Protein AF-A0A932KDL1-F1 (afdb_monomer)

Secondary structure (DSSP, 8-state):
------EEEEE-TTS-EEEEEEE---HHHHHHHHHIIIIISTTT-EEE-EETTEE--B--SSPPEEEEETTEEEEE-SS-EEEEE---GGGPPPSSS-HHHHHHHSEEEEEEEEEE--TTSSSSEEEEEEEEETTS-EEEEEEPPPSSB-TTSPBPSS--GGGGHHHHHHHHHHTT-PPPP-

Nearest PDB structures (foldseek):
  3na2-assembly4_C  TM=6.890E-01  e=1.702E-04  Leptospirillum rubarum
  5exv-assembly1_A  TM=7.146E-01  e=1.702E-04  Vibrio cholerae
  3na2-assembly3_B  TM=7.025E-01  e=2.750E-04  Leptospirillum rubarum
  3na2-assembly1_A  TM=6.774E-01  e=3.495E-04  Leptospirillum rubarum
  6obt-assembly1_A-2  TM=1.352E-01  e=5.458E+00  Streptomyces parvulus

Mean predicted aligned error: 6.34 Å

Sequence (182 aa):
MENDTGVQVVENLDGSRTEYQDIPPTSDMLEHLLRDIFEHHWDGICVGPILQGAAYELQYSKPPKVSMGAGYLTVDTGEWHFHLYIGAAGGTEAPAGNTELGKQRRVSRAAFFRDIRGEKGCLPGSWGFRLWNGLGEQMITIFFPSPYYDRQGGRHDPPKWEKLELWERLRAEYVGGREPTL

Radius of gyration: 16.88 Å; Cα contacts (8 Å, |Δi|>4): 334; chains: 1; bounding box: 39×50×48 Å

Structure (mmCIF, N/CA/C/O backbone):
data_AF-A0A932KDL1-F1
#
_entry.id   AF-A0A932KDL1-F1
#
loop_
_atom_site.group_PDB
_atom_site.id
_atom_site.type_symbol
_atom_site.label_atom_id
_atom_site.label_alt_id
_atom_site.label_comp_id
_atom_site.label_asym_id
_atom_site.label_entity_id
_atom_site.label_seq_id
_atom_site.pdbx_PDB_ins_code
_atom_site.Cartn_x
_atom_site.Cartn_y
_atom_site.Cartn_z
_atom_site.occupancy
_atom_site.B_iso_or_equiv
_atom_site.auth_seq_id
_atom_site.auth_comp_id
_atom_site.auth_asym_id
_atom_site.auth_atom_id
_atom_site.pdbx_PDB_model_num
ATOM 1 N N . MET A 1 1 ? -4.195 -33.247 -8.804 1.00 34.16 1 MET A N 1
ATOM 2 C CA . MET A 1 1 ? -4.262 -32.369 -7.623 1.00 34.16 1 MET A CA 1
ATOM 3 C C . MET A 1 1 ? -4.015 -30.973 -8.142 1.00 34.16 1 MET A 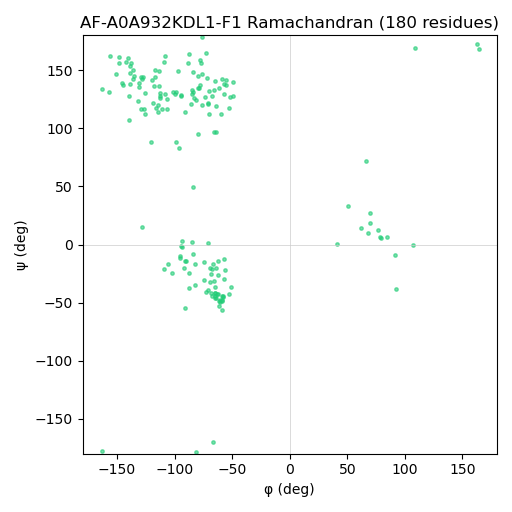C 1
ATOM 5 O O . MET A 1 1 ? -2.892 -30.660 -8.508 1.00 34.16 1 MET A O 1
ATOM 9 N N . GLU A 1 2 ? -5.094 -30.234 -8.360 1.00 33.38 2 GLU A N 1
ATOM 10 C CA . GLU A 1 2 ? -5.044 -28.839 -8.787 1.00 33.38 2 GLU A CA 1
ATOM 11 C C . GLU A 1 2 ? -4.513 -28.050 -7.589 1.00 33.38 2 GLU A C 1
ATOM 13 O O . GLU A 1 2 ? -5.136 -28.045 -6.529 1.00 33.38 2 GLU A O 1
ATOM 18 N N . ASN A 1 3 ? -3.303 -27.500 -7.706 1.00 35.44 3 ASN A N 1
ATOM 19 C CA . ASN A 1 3 ? -2.820 -26.518 -6.746 1.00 35.44 3 ASN A CA 1
ATOM 20 C C . ASN A 1 3 ? -3.712 -25.290 -6.918 1.00 35.44 3 ASN A C 1
ATOM 22 O O . ASN A 1 3 ? -3.484 -24.498 -7.830 1.00 35.44 3 ASN A O 1
ATOM 26 N N . ASP A 1 4 ? -4.734 -25.157 -6.080 1.00 45.25 4 ASP A N 1
ATOM 27 C CA . ASP A 1 4 ? -5.407 -23.882 -5.889 1.00 45.25 4 ASP A CA 1
ATOM 28 C C . ASP A 1 4 ? -4.367 -22.932 -5.281 1.00 45.25 4 ASP A C 1
ATOM 30 O O . ASP A 1 4 ? -4.022 -23.012 -4.103 1.00 45.25 4 ASP A O 1
ATOM 34 N N . THR A 1 5 ? -3.736 -22.121 -6.128 1.00 54.34 5 THR A N 1
ATOM 35 C CA . THR A 1 5 ? -2.607 -21.256 -5.759 1.00 54.34 5 THR A CA 1
ATOM 36 C C . THR A 1 5 ? -3.031 -20.082 -4.872 1.00 54.34 5 THR A C 1
ATOM 38 O O . THR A 1 5 ? -2.190 -19.241 -4.541 1.00 54.34 5 THR A O 1
ATOM 41 N N . GLY A 1 6 ? -4.319 -19.984 -4.511 1.00 80.12 6 GLY A N 1
ATOM 42 C CA . GLY A 1 6 ? -4.885 -18.846 -3.787 1.00 80.12 6 GLY A CA 1
ATOM 43 C C . GLY A 1 6 ? -4.783 -17.534 -4.571 1.00 80.12 6 GLY A C 1
ATOM 44 O O . GLY A 1 6 ? -4.920 -16.460 -3.990 1.00 80.12 6 GLY A O 1
ATOM 45 N N . VAL A 1 7 ? -4.488 -17.606 -5.876 1.00 90.44 7 VAL A N 1
ATOM 46 C CA . VAL A 1 7 ? -4.358 -16.445 -6.758 1.00 90.44 7 VAL A CA 1
ATOM 47 C C . VAL A 1 7 ? -5.712 -16.158 -7.391 1.00 90.44 7 VAL A C 1
ATOM 49 O O . VAL A 1 7 ? -6.191 -16.926 -8.225 1.00 90.44 7 VAL A O 1
ATOM 52 N N . GLN A 1 8 ? -6.308 -15.019 -7.051 1.00 94.38 8 GLN A N 1
ATOM 53 C CA . GLN A 1 8 ? -7.469 -14.503 -7.764 1.00 94.38 8 GLN A CA 1
ATOM 54 C C . GLN A 1 8 ? -7.010 -13.714 -8.990 1.00 94.38 8 GLN A C 1
ATOM 56 O O . GLN A 1 8 ? -6.174 -12.820 -8.892 1.00 94.38 8 GLN A O 1
ATOM 61 N N . VAL A 1 9 ? -7.607 -13.997 -10.144 1.00 95.25 9 VAL A N 1
ATOM 62 C CA . VAL A 1 9 ? -7.334 -13.286 -11.395 1.00 95.25 9 VAL A CA 1
ATOM 63 C C . VAL A 1 9 ? -8.520 -12.399 -11.757 1.00 95.25 9 VAL A C 1
ATOM 65 O O . VAL A 1 9 ? -9.658 -12.865 -11.778 1.00 95.25 9 VAL A O 1
ATOM 68 N N . VAL A 1 10 ? -8.251 -11.130 -12.056 1.00 94.44 10 VAL A N 1
ATOM 69 C CA . VAL A 1 10 ? -9.235 -10.160 -12.547 1.00 94.44 10 VAL A CA 1
ATOM 70 C C . VAL A 1 10 ? -8.815 -9.682 -13.931 1.00 94.44 10 VAL A C 1
ATOM 72 O O . VAL A 1 10 ? -7.729 -9.131 -14.098 1.00 94.44 10 VAL A O 1
ATOM 75 N N . GLU A 1 11 ? -9.691 -9.879 -14.913 1.00 93.56 11 GLU A N 1
ATOM 76 C CA . GLU A 1 11 ? -9.560 -9.292 -16.248 1.00 93.56 11 GLU A CA 1
ATOM 77 C C . GLU A 1 11 ? -10.168 -7.885 -16.231 1.00 93.56 11 GLU A C 1
ATOM 79 O O . GLU A 1 11 ? -11.346 -7.702 -15.911 1.00 93.56 11 GLU A O 1
ATOM 84 N N . ASN A 1 12 ? -9.358 -6.879 -16.547 1.00 89.56 12 ASN A N 1
ATOM 85 C CA . ASN A 1 12 ? -9.773 -5.484 -16.562 1.00 89.56 12 ASN A CA 1
ATOM 86 C C . ASN A 1 12 ? -10.348 -5.103 -17.935 1.00 89.56 12 ASN A C 1
ATOM 88 O O . ASN A 1 12 ? -10.015 -5.682 -18.970 1.00 89.56 12 ASN A O 1
ATOM 92 N N . LEU A 1 13 ? -11.193 -4.068 -17.963 1.00 88.12 13 LEU A N 1
ATOM 93 C CA . LEU A 1 13 ? -11.852 -3.602 -19.193 1.00 88.12 13 LEU A CA 1
ATOM 94 C C . LEU A 1 13 ? -10.875 -3.069 -20.256 1.00 88.12 13 LEU A C 1
ATOM 96 O O . LEU A 1 13 ? -11.228 -3.001 -21.431 1.00 88.12 13 LEU A O 1
ATOM 100 N N . ASP A 1 14 ? -9.659 -2.696 -19.858 1.00 84.19 14 ASP A N 1
ATOM 101 C C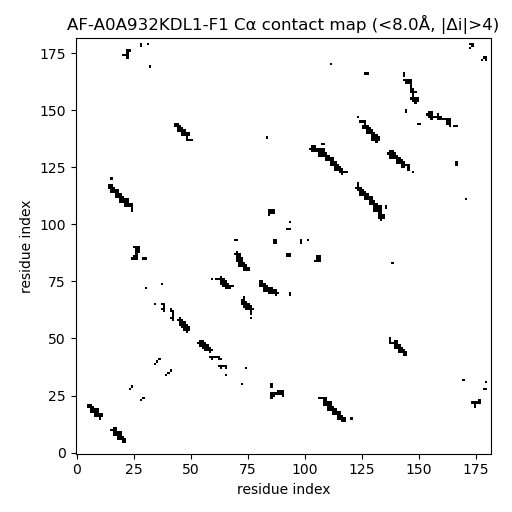A . ASP A 1 14 ? -8.584 -2.264 -20.756 1.00 84.19 14 ASP A CA 1
ATOM 102 C C . ASP A 1 14 ? -7.773 -3.440 -21.342 1.00 84.19 14 ASP A C 1
ATOM 104 O O . ASP A 1 14 ? -6.817 -3.224 -22.089 1.00 84.19 14 ASP A O 1
ATOM 108 N N . GLY A 1 15 ? -8.153 -4.684 -21.025 1.00 86.06 15 GLY A N 1
ATOM 109 C CA . GLY A 1 15 ? -7.463 -5.903 -21.447 1.00 86.06 15 GLY A CA 1
ATOM 110 C C . GLY A 1 15 ? -6.200 -6.215 -20.643 1.00 86.06 15 GLY A C 1
ATOM 111 O O . GLY A 1 15 ? -5.461 -7.128 -21.014 1.00 86.06 15 GLY A O 1
ATOM 112 N N . SER A 1 16 ? -5.917 -5.463 -19.575 1.00 88.12 16 SER A N 1
ATOM 113 C CA . SER A 1 16 ? -4.919 -5.866 -18.586 1.00 88.12 16 SER A CA 1
ATOM 114 C C . SER A 1 16 ? -5.481 -6.919 -17.637 1.00 88.12 16 SER A C 1
ATOM 116 O O . SER A 1 16 ? -6.691 -7.026 -17.443 1.00 88.12 16 SER A O 1
ATOM 118 N N . ARG A 1 17 ? -4.585 -7.666 -16.998 1.00 92.06 17 ARG A N 1
ATOM 119 C CA . ARG A 1 17 ? -4.926 -8.647 -15.972 1.00 92.06 17 ARG A CA 1
ATOM 120 C C . ARG A 1 17 ? -4.290 -8.242 -14.654 1.00 92.06 17 ARG A C 1
ATOM 122 O O . ARG A 1 17 ? -3.103 -7.922 -14.627 1.00 92.06 17 ARG A O 1
ATOM 129 N N . THR A 1 18 ? -5.039 -8.334 -13.563 1.00 94.56 18 THR A N 1
ATOM 130 C CA . THR A 1 18 ? -4.493 -8.215 -12.210 1.00 94.56 18 THR A CA 1
ATOM 131 C C . THR A 1 18 ? -4.597 -9.548 -11.487 1.00 94.56 18 THR A C 1
ATOM 133 O O . THR A 1 18 ? -5.662 -10.159 -11.420 1.00 94.56 18 THR A O 1
ATOM 136 N N . GLU A 1 19 ? -3.478 -10.003 -10.942 1.00 95.88 19 GLU A N 1
ATOM 137 C CA . GLU A 1 19 ? -3.404 -11.158 -10.054 1.00 95.88 19 GLU A CA 1
ATOM 138 C C . GLU A 1 19 ? -3.370 -10.667 -8.611 1.00 95.88 19 GLU A C 1
ATOM 140 O O . GLU A 1 19 ? -2.574 -9.785 -8.294 1.00 95.88 19 GLU A O 1
ATOM 145 N N . TYR A 1 20 ? -4.204 -11.238 -7.747 1.00 96.94 20 TYR A N 1
ATOM 146 C CA . TYR A 1 20 ? -4.278 -10.939 -6.322 1.00 96.94 20 TYR A CA 1
ATOM 147 C C . TYR A 1 20 ? -3.981 -12.180 -5.493 1.00 96.94 20 TYR A C 1
ATOM 149 O O . TYR A 1 20 ? -4.447 -13.271 -5.812 1.00 96.94 20 TYR A O 1
ATOM 157 N N . GLN A 1 21 ? -3.272 -11.990 -4.388 1.00 96.31 21 GLN A N 1
ATOM 158 C CA . GLN A 1 21 ? -3.165 -12.970 -3.315 1.00 96.31 21 GLN A CA 1
ATOM 159 C C . GLN A 1 21 ? -3.560 -12.299 -2.009 1.00 96.31 21 GLN A C 1
ATOM 161 O O . GLN A 1 21 ? -2.881 -11.380 -1.539 1.00 96.31 21 GLN A O 1
ATOM 166 N N . ASP A 1 22 ? -4.691 -12.736 -1.465 1.00 95.50 22 ASP A N 1
ATOM 167 C CA . ASP A 1 22 ? -5.255 -12.169 -0.249 1.00 95.50 22 ASP A CA 1
ATOM 168 C C . ASP A 1 22 ? -4.486 -12.645 0.992 1.00 95.50 22 ASP A C 1
ATOM 170 O O . ASP A 1 22 ? -4.012 -13.782 1.072 1.00 95.50 22 ASP A O 1
ATOM 174 N N . ILE A 1 23 ? -4.401 -11.763 1.985 1.00 94.81 23 ILE A N 1
ATOM 175 C CA . ILE A 1 23 ? -3.946 -12.080 3.339 1.00 94.81 23 ILE A CA 1
ATOM 176 C C . ILE A 1 23 ? -5.102 -11.821 4.320 1.00 94.81 23 ILE A C 1
ATOM 178 O O . ILE A 1 23 ? -5.931 -10.940 4.062 1.00 94.81 23 ILE A O 1
ATOM 182 N N . PRO A 1 24 ? -5.189 -12.545 5.451 1.00 92.25 24 PRO A N 1
ATOM 183 C CA . PRO A 1 24 ? -6.167 -12.228 6.492 1.00 92.25 24 PRO A CA 1
ATOM 184 C C . PRO A 1 24 ? -6.171 -10.727 6.893 1.00 92.25 24 PRO A C 1
ATOM 186 O O . PRO A 1 24 ? -5.145 -10.168 7.245 1.00 92.25 24 PRO A O 1
ATOM 189 N N . PRO A 1 25 ? -7.300 -10.008 6.901 1.00 92.31 25 PRO A N 1
ATOM 190 C CA . PRO A 1 25 ? -7.320 -8.584 7.264 1.00 92.31 25 PRO A CA 1
ATOM 191 C C . PRO A 1 25 ? -7.401 -8.386 8.795 1.00 92.31 25 PRO A C 1
ATOM 193 O O . PRO A 1 25 ? -8.273 -7.680 9.316 1.00 92.31 25 PRO A O 1
ATOM 196 N N . THR A 1 26 ? -6.537 -9.066 9.555 1.00 91.88 26 THR A N 1
ATOM 197 C CA . THR A 1 26 ? -6.469 -8.907 11.017 1.00 91.88 26 THR A CA 1
ATOM 198 C C . THR A 1 26 ? -5.683 -7.647 11.374 1.00 91.88 26 THR A C 1
ATOM 200 O O . THR A 1 26 ? -4.735 -7.288 10.681 1.00 91.88 26 THR A O 1
ATOM 203 N N . SER A 1 27 ? -6.075 -6.961 12.454 1.00 90.25 27 SER A N 1
ATOM 204 C CA . SER A 1 27 ? -5.402 -5.721 12.872 1.00 90.25 27 SER A CA 1
ATOM 205 C C . SER A 1 27 ? -3.916 -5.956 13.132 1.00 90.25 27 SER A C 1
ATOM 207 O O . SER A 1 27 ? -3.097 -5.175 12.668 1.00 90.25 27 SER A O 1
ATOM 209 N N . ASP A 1 28 ? -3.574 -7.044 13.822 1.00 90.50 28 ASP A N 1
ATOM 210 C CA . ASP A 1 28 ? -2.197 -7.323 14.231 1.00 90.50 28 ASP A CA 1
ATOM 211 C C . ASP A 1 28 ? -1.305 -7.638 13.020 1.00 90.50 28 ASP A C 1
ATOM 213 O O . ASP A 1 28 ? -0.199 -7.111 12.905 1.00 90.50 28 ASP A O 1
ATOM 217 N N . MET A 1 29 ? -1.806 -8.421 12.056 1.00 91.56 29 MET A N 1
ATOM 218 C CA . MET A 1 29 ? -1.034 -8.732 10.853 1.00 91.56 29 MET A CA 1
ATOM 219 C C . MET A 1 29 ? -0.887 -7.515 9.934 1.00 91.56 29 MET A C 1
ATOM 221 O O . MET A 1 29 ? 0.189 -7.291 9.380 1.00 91.56 29 MET A O 1
ATOM 225 N N . LEU A 1 30 ? -1.943 -6.708 9.789 1.00 95.75 30 LEU A N 1
ATOM 226 C CA . LEU A 1 30 ? -1.872 -5.460 9.031 1.00 95.75 30 LEU A CA 1
ATOM 227 C C . LEU A 1 30 ? -0.934 -4.456 9.698 1.00 95.75 30 LEU A C 1
ATOM 229 O O . LEU A 1 30 ? -0.161 -3.814 8.997 1.00 95.75 30 LEU A O 1
ATOM 233 N N . GLU A 1 31 ? -0.972 -4.319 11.025 1.00 95.69 31 GLU A N 1
ATOM 234 C CA . GLU A 1 31 ? -0.056 -3.437 11.746 1.00 95.69 31 GLU A CA 1
ATOM 235 C C . GLU A 1 31 ? 1.391 -3.875 11.528 1.00 95.69 31 GLU A C 1
ATOM 237 O O . GLU A 1 31 ? 2.218 -3.042 11.165 1.00 95.69 31 GLU A O 1
ATOM 242 N N . HIS A 1 32 ? 1.690 -5.167 11.681 1.00 95.12 32 HIS A N 1
ATOM 243 C CA . HIS A 1 32 ? 3.044 -5.683 11.497 1.00 95.12 32 HIS A CA 1
ATOM 244 C C . HIS A 1 32 ? 3.563 -5.443 10.069 1.00 95.12 32 HIS A C 1
ATOM 246 O O . HIS A 1 32 ? 4.621 -4.837 9.894 1.00 95.12 32 HIS A O 1
ATOM 252 N N . LEU A 1 33 ? 2.774 -5.802 9.048 1.00 97.38 33 LEU A N 1
ATOM 253 C CA . LEU A 1 33 ? 3.138 -5.596 7.643 1.00 97.38 33 LEU A CA 1
ATOM 254 C C . LEU A 1 33 ? 3.317 -4.115 7.300 1.00 97.38 33 LEU A C 1
ATOM 256 O O . LEU A 1 33 ? 4.299 -3.728 6.669 1.00 97.38 33 LEU A O 1
ATOM 260 N N . LEU A 1 34 ? 2.360 -3.272 7.689 1.00 98.12 34 LEU A N 1
ATOM 261 C CA . LEU A 1 34 ? 2.399 -1.852 7.351 1.00 98.12 34 LEU A CA 1
ATOM 262 C C . LEU A 1 34 ? 3.524 -1.132 8.101 1.00 98.12 34 LEU A C 1
ATOM 264 O O . LEU A 1 34 ? 4.113 -0.215 7.534 1.00 98.12 34 LEU A O 1
ATOM 268 N N . ARG A 1 35 ? 3.868 -1.549 9.326 1.00 97.81 35 ARG A N 1
ATOM 269 C CA . ARG A 1 35 ? 5.067 -1.053 10.011 1.00 97.81 35 ARG A CA 1
ATOM 270 C C . ARG A 1 35 ? 6.336 -1.471 9.289 1.00 97.81 35 ARG A C 1
ATOM 272 O O . ARG A 1 35 ? 7.150 -0.595 9.035 1.00 97.81 35 ARG A O 1
ATOM 279 N N . ASP A 1 36 ? 6.481 -2.732 8.874 1.00 97.88 36 ASP A N 1
ATOM 280 C CA . ASP A 1 36 ? 7.674 -3.142 8.117 1.00 97.88 36 ASP A CA 1
ATOM 281 C C . ASP A 1 36 ? 7.832 -2.305 6.835 1.00 97.88 36 ASP A C 1
ATOM 283 O O . ASP A 1 36 ? 8.886 -1.733 6.556 1.00 97.88 36 ASP A O 1
ATOM 287 N N . ILE A 1 37 ? 6.733 -2.121 6.100 1.00 98.38 37 ILE A N 1
ATOM 288 C CA . ILE A 1 37 ? 6.707 -1.303 4.885 1.00 98.38 37 ILE A CA 1
ATOM 289 C C . ILE A 1 37 ? 7.071 0.163 5.174 1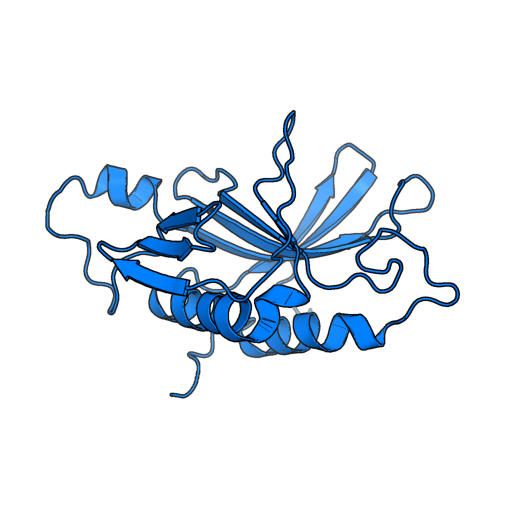.00 98.38 37 ILE A C 1
ATOM 291 O O . ILE A 1 37 ? 7.942 0.722 4.508 1.00 98.38 37 ILE A O 1
ATOM 295 N N . PHE A 1 38 ? 6.400 0.818 6.124 1.00 98.44 38 PHE A N 1
ATOM 296 C CA . PHE A 1 38 ? 6.512 2.270 6.308 1.00 98.44 38 PHE A CA 1
ATOM 297 C C . PHE A 1 38 ? 7.651 2.709 7.229 1.00 98.44 38 PHE A C 1
ATOM 299 O O . PHE A 1 38 ? 8.115 3.839 7.105 1.00 98.44 38 PHE A O 1
ATOM 306 N N . GLU A 1 39 ? 8.115 1.860 8.141 1.00 98.31 39 GLU A N 1
ATOM 307 C CA . GLU A 1 39 ? 9.248 2.173 9.017 1.00 98.31 39 GLU A CA 1
ATOM 308 C C . GLU A 1 39 ? 10.579 1.799 8.348 1.00 98.31 39 GLU A C 1
ATOM 310 O O . GLU A 1 39 ? 11.536 2.570 8.443 1.00 98.31 39 GLU A O 1
ATOM 315 N N . HIS A 1 40 ? 10.640 0.684 7.602 1.00 97.88 40 HIS A N 1
ATOM 316 C CA . HIS A 1 40 ? 11.903 0.167 7.048 1.00 97.88 40 HIS A CA 1
ATOM 317 C C . HIS A 1 40 ? 12.059 0.310 5.531 1.00 97.88 40 HIS A C 1
ATOM 319 O O . HIS A 1 40 ? 13.187 0.280 5.039 1.00 97.88 40 HIS A O 1
ATOM 325 N N . HIS A 1 41 ? 10.965 0.467 4.780 1.00 97.56 41 HIS A N 1
ATOM 326 C CA . HIS A 1 41 ? 10.990 0.417 3.310 1.00 97.56 41 HIS A CA 1
ATOM 327 C C . HIS A 1 41 ? 10.322 1.618 2.621 1.00 97.56 41 HIS A C 1
ATOM 329 O O . HIS A 1 41 ? 10.049 1.589 1.418 1.00 97.56 41 HIS A O 1
ATOM 335 N N . TRP A 1 42 ? 10.080 2.696 3.370 1.00 97.38 42 TRP A N 1
ATOM 336 C CA . TRP A 1 42 ? 9.385 3.900 2.908 1.00 97.38 42 TRP A CA 1
ATOM 337 C C . TRP A 1 42 ? 10.034 4.570 1.686 1.00 97.38 42 TRP A C 1
ATOM 339 O O . TRP A 1 42 ? 9.351 5.208 0.887 1.00 97.38 42 TRP A O 1
ATOM 349 N N . ASP A 1 43 ? 11.351 4.459 1.525 1.00 95.56 43 ASP A N 1
ATOM 350 C CA . ASP A 1 43 ? 12.130 5.142 0.488 1.00 95.56 43 ASP A CA 1
ATOM 351 C C . ASP A 1 43 ? 12.100 4.424 -0.870 1.00 95.56 43 ASP A C 1
ATOM 353 O O . ASP A 1 43 ? 12.413 5.031 -1.903 1.00 95.56 43 ASP A O 1
ATOM 357 N N . GLY A 1 44 ? 11.698 3.152 -0.876 1.00 94.00 44 GLY A N 1
ATOM 358 C CA . GLY A 1 44 ? 11.558 2.324 -2.071 1.00 94.00 44 GLY A CA 1
ATOM 359 C C . GLY A 1 44 ? 10.145 2.282 -2.654 1.00 94.00 44 GLY A C 1
ATOM 360 O O . GLY A 1 44 ? 9.970 1.789 -3.768 1.00 94.00 44 GLY A O 1
ATOM 361 N N . ILE A 1 45 ? 9.143 2.785 -1.932 1.00 96.25 45 ILE A N 1
ATOM 362 C CA . ILE A 1 45 ? 7.730 2.659 -2.307 1.00 96.25 45 ILE A CA 1
ATOM 363 C C . ILE A 1 45 ? 7.121 3.980 -2.779 1.00 96.25 45 ILE A C 1
ATOM 365 O O . ILE A 1 45 ? 7.610 5.077 -2.499 1.00 96.25 45 ILE A O 1
ATOM 369 N N . CYS A 1 46 ? 5.992 3.859 -3.467 1.00 95.31 46 CYS A N 1
ATOM 370 C CA . CYS A 1 46 ? 5.082 4.961 -3.739 1.00 95.31 46 CYS A CA 1
ATOM 371 C C . CYS A 1 46 ? 3.669 4.572 -3.310 1.00 95.31 46 CYS A C 1
ATOM 373 O O . CYS A 1 46 ? 3.296 3.404 -3.423 1.00 95.31 46 CYS A O 1
ATOM 375 N N . VAL A 1 47 ? 2.890 5.522 -2.790 1.00 97.00 47 VAL A N 1
ATOM 376 C CA . VAL A 1 47 ? 1.575 5.217 -2.218 1.00 97.00 47 VAL A CA 1
ATOM 377 C C . VAL A 1 47 ? 0.490 6.192 -2.625 1.00 97.00 47 VAL A C 1
ATOM 379 O O . VAL A 1 47 ? 0.731 7.382 -2.783 1.00 97.00 47 VAL A O 1
ATOM 382 N N . GLY A 1 48 ? -0.738 5.702 -2.693 1.00 95.75 48 GLY A N 1
ATOM 383 C CA . GLY A 1 48 ? -1.920 6.548 -2.762 1.00 95.75 48 GLY A CA 1
ATOM 384 C C . GLY A 1 48 ? -3.153 5.790 -3.245 1.00 95.75 48 GLY A C 1
ATOM 385 O O . GLY A 1 48 ? -3.063 4.613 -3.605 1.00 95.75 48 GLY A O 1
ATOM 386 N N . PRO A 1 49 ? -4.336 6.415 -3.208 1.00 92.94 49 PRO A N 1
ATOM 387 C CA . PRO A 1 49 ? -5.542 5.857 -3.794 1.00 92.94 49 PRO A CA 1
ATOM 388 C C . PRO A 1 49 ? -5.449 5.873 -5.317 1.00 92.94 49 PRO A C 1
ATOM 390 O O . PRO A 1 49 ? -5.135 6.897 -5.926 1.00 92.94 49 PRO A O 1
ATOM 393 N N . ILE A 1 50 ? -5.784 4.739 -5.924 1.00 91.94 50 ILE A N 1
ATOM 394 C CA . ILE A 1 50 ? -5.853 4.557 -7.371 1.00 91.94 50 ILE A CA 1
ATOM 395 C C . ILE A 1 50 ? -7.287 4.151 -7.703 1.00 91.94 50 ILE A C 1
ATOM 397 O O . ILE A 1 50 ? -7.648 2.970 -7.715 1.00 91.94 50 ILE A O 1
ATOM 401 N N . LEU A 1 51 ? -8.124 5.162 -7.914 1.00 88.38 51 LEU A N 1
ATOM 402 C CA . LEU A 1 51 ? -9.556 5.029 -8.148 1.00 88.38 51 LEU A CA 1
ATOM 403 C C . LEU A 1 51 ? -9.886 5.367 -9.604 1.00 88.38 51 LEU A C 1
ATOM 405 O O . LEU A 1 51 ? -9.166 6.099 -10.285 1.00 88.38 51 LEU A O 1
ATOM 409 N N . GLN A 1 52 ? -11.015 4.859 -10.094 1.00 84.50 52 GLN A N 1
ATOM 410 C CA . GLN A 1 52 ? -11.509 5.269 -11.405 1.00 84.50 52 GLN A CA 1
ATOM 411 C C . GLN A 1 52 ? -11.848 6.765 -11.371 1.00 84.50 52 GLN A C 1
ATOM 413 O O . GLN A 1 52 ? -12.679 7.202 -10.579 1.00 84.50 52 GLN A O 1
ATOM 418 N N . GLY A 1 53 ? -11.172 7.545 -12.217 1.00 88.31 53 GLY A N 1
ATOM 419 C CA . GLY A 1 53 ? -11.337 8.998 -12.305 1.00 88.31 53 GLY A CA 1
ATOM 420 C C . GLY A 1 53 ? -10.394 9.834 -11.431 1.00 88.31 53 GLY A C 1
ATOM 421 O O . GLY A 1 53 ? -10.353 11.046 -11.624 1.00 88.31 53 GLY A O 1
ATOM 422 N N . ALA A 1 54 ? -9.613 9.235 -10.522 1.00 90.00 54 ALA A N 1
ATOM 423 C CA . ALA A 1 54 ? -8.601 9.957 -9.749 1.00 90.00 54 ALA A CA 1
ATOM 424 C C . ALA A 1 54 ? -7.496 9.028 -9.228 1.00 90.00 54 ALA A C 1
ATOM 426 O O . ALA A 1 54 ? -7.762 8.010 -8.591 1.00 90.00 54 ALA A O 1
ATOM 427 N N . ALA A 1 55 ? -6.249 9.434 -9.443 1.00 92.12 55 ALA A N 1
ATOM 428 C CA . ALA A 1 55 ? -5.079 8.793 -8.869 1.00 92.12 55 ALA A CA 1
ATOM 429 C C . ALA A 1 55 ? -4.099 9.869 -8.408 1.00 92.12 55 ALA A C 1
ATOM 431 O O . ALA A 1 55 ? -3.878 10.858 -9.110 1.00 92.12 55 ALA A O 1
ATOM 432 N N . TYR A 1 56 ? -3.510 9.664 -7.239 1.00 91.75 56 TYR A N 1
ATOM 433 C CA . TYR A 1 56 ? -2.350 10.424 -6.804 1.00 91.75 56 TYR A CA 1
ATOM 434 C C . TYR A 1 56 ? -1.358 9.487 -6.137 1.00 91.75 56 TYR A C 1
ATOM 436 O O . TYR A 1 56 ? -1.728 8.498 -5.510 1.00 91.75 56 TYR A O 1
ATOM 444 N N . GLU A 1 57 ? -0.089 9.818 -6.306 1.00 92.62 57 GLU A N 1
ATOM 445 C CA . GLU A 1 57 ? 1.042 8.986 -5.940 1.00 92.62 57 GLU A CA 1
ATOM 446 C C . GLU A 1 57 ? 2.003 9.836 -5.110 1.00 92.62 57 GLU A C 1
ATOM 448 O O . GLU A 1 57 ? 2.523 10.857 -5.563 1.00 92.62 57 GLU A O 1
ATOM 453 N N . LEU A 1 58 ? 2.187 9.442 -3.856 1.00 94.06 58 LEU A N 1
ATOM 454 C CA . LEU A 1 58 ? 3.032 10.105 -2.881 1.00 94.06 58 LEU A CA 1
ATOM 455 C C . LEU A 1 58 ? 4.345 9.342 -2.769 1.00 94.06 58 LEU A C 1
ATOM 457 O O . LEU A 1 58 ? 4.372 8.120 -2.604 1.00 94.06 58 LEU A O 1
ATOM 461 N N . GLN A 1 59 ? 5.439 10.087 -2.844 1.00 93.62 59 GLN A N 1
ATOM 462 C CA . GLN A 1 59 ? 6.772 9.594 -2.541 1.00 93.62 59 GLN A CA 1
ATOM 463 C C . GLN A 1 59 ? 7.302 10.293 -1.294 1.00 93.62 59 GLN A C 1
ATOM 465 O O . GLN A 1 59 ? 7.006 11.459 -1.029 1.00 93.62 59 GLN A O 1
ATOM 470 N N . TYR A 1 60 ? 8.136 9.583 -0.551 1.00 95.12 60 TYR A N 1
ATOM 471 C CA . TYR A 1 60 ? 8.690 10.054 0.708 1.00 95.12 60 TYR A CA 1
ATOM 472 C C . TYR A 1 60 ? 10.064 10.694 0.495 1.00 95.12 60 TYR A C 1
ATOM 474 O O . TYR A 1 60 ? 10.959 10.089 -0.097 1.00 95.12 60 TYR 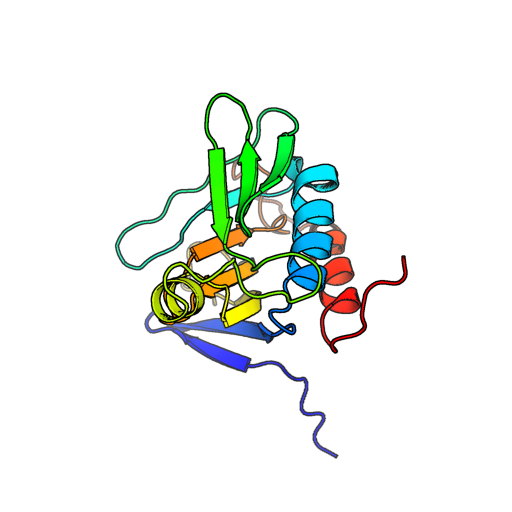A O 1
ATOM 482 N N . SER A 1 61 ? 10.261 11.913 0.988 1.00 93.12 61 SER A N 1
ATOM 483 C CA . SER A 1 61 ? 11.561 12.603 0.968 1.00 93.12 61 SER A CA 1
ATOM 484 C C . SER A 1 61 ? 12.398 12.355 2.228 1.00 93.12 61 SER A C 1
ATOM 486 O O . SER A 1 61 ? 13.589 12.656 2.243 1.00 93.12 61 SER A O 1
ATOM 488 N N . LYS A 1 62 ? 11.778 11.817 3.282 1.00 95.12 62 LYS A N 1
ATOM 489 C CA . LYS A 1 62 ? 12.378 11.502 4.582 1.00 95.12 62 LYS A CA 1
ATOM 490 C C . LYS A 1 62 ? 11.562 10.395 5.276 1.00 95.12 62 LYS A C 1
ATOM 492 O O . LYS A 1 62 ? 10.399 10.211 4.898 1.00 95.12 62 LYS A O 1
ATOM 497 N N . PRO A 1 63 ? 12.121 9.705 6.289 1.00 97.31 63 PRO A N 1
ATOM 498 C CA . PRO A 1 63 ? 11.391 8.684 7.034 1.00 97.31 63 PRO A CA 1
ATOM 499 C C . PRO A 1 63 ? 10.102 9.244 7.654 1.00 97.31 63 PRO A C 1
ATOM 501 O O . PRO A 1 63 ? 10.168 10.285 8.321 1.00 97.31 63 PRO A O 1
ATOM 504 N N . PRO A 1 64 ? 8.940 8.594 7.462 1.00 98.12 64 PRO A N 1
ATOM 505 C CA . PRO A 1 64 ? 7.720 8.980 8.151 1.00 98.12 64 PRO A CA 1
ATOM 506 C C . PRO A 1 64 ? 7.730 8.494 9.605 1.00 98.12 64 PRO A C 1
ATOM 508 O O . PRO A 1 64 ? 8.362 7.497 9.954 1.00 98.12 64 PRO A O 1
ATOM 511 N N . LYS A 1 65 ? 6.957 9.160 10.462 1.00 98.38 65 LYS A N 1
ATOM 512 C CA . LYS A 1 65 ? 6.568 8.618 11.763 1.00 98.38 65 LYS A CA 1
ATOM 513 C C . LYS A 1 65 ? 5.354 7.712 11.577 1.00 98.38 65 LYS A C 1
ATOM 515 O O . LYS A 1 65 ? 4.329 8.158 11.064 1.00 98.38 65 LYS A O 1
ATOM 520 N N . VAL A 1 66 ? 5.451 6.474 12.055 1.00 98.31 66 VAL A N 1
ATOM 521 C CA . VAL A 1 66 ? 4.341 5.515 12.055 1.00 98.31 66 VAL A CA 1
ATOM 522 C C . VAL A 1 66 ? 3.813 5.350 13.476 1.00 98.31 66 VAL A C 1
ATOM 524 O O . VAL A 1 66 ? 4.564 5.086 14.416 1.00 98.31 66 VAL A O 1
ATOM 527 N N . SER A 1 67 ? 2.514 5.554 13.676 1.00 96.44 67 SER A N 1
ATOM 528 C CA . SER A 1 67 ? 1.893 5.436 15.001 1.00 96.44 67 SER A CA 1
ATOM 529 C C . SER A 1 67 ? 0.504 4.813 14.937 1.00 96.44 67 SER A C 1
ATOM 531 O O . SER A 1 67 ? -0.151 4.858 13.900 1.00 96.44 67 SER A O 1
ATOM 533 N N . MET A 1 68 ? 0.060 4.241 16.057 1.00 93.06 68 MET A N 1
ATOM 534 C CA . MET A 1 68 ? -1.277 3.671 16.212 1.00 93.06 68 MET A CA 1
ATOM 535 C C . MET A 1 68 ? -2.081 4.474 17.226 1.00 93.06 68 MET A C 1
ATOM 537 O O . MET A 1 68 ? -1.579 4.818 18.297 1.00 93.06 68 MET A O 1
ATOM 541 N N . GLY A 1 69 ? -3.345 4.740 16.910 1.00 89.00 69 GLY A N 1
ATOM 542 C CA . GLY A 1 69 ? -4.273 5.401 17.822 1.00 89.00 69 GLY A CA 1
ATOM 543 C C . GLY A 1 69 ? -5.718 5.206 17.387 1.00 89.00 69 GLY A C 1
ATOM 544 O O . GLY A 1 69 ? -6.036 5.341 16.211 1.00 89.00 69 GLY A O 1
ATOM 545 N N . ALA A 1 70 ? -6.602 4.863 18.330 1.00 86.50 70 ALA A N 1
ATOM 546 C CA . ALA A 1 70 ? -8.034 4.654 18.076 1.00 86.50 70 ALA A CA 1
ATOM 547 C C . ALA A 1 70 ? -8.346 3.709 16.888 1.00 86.50 70 ALA A C 1
ATOM 549 O O . ALA A 1 70 ? -9.333 3.898 16.183 1.00 86.50 70 ALA A O 1
ATOM 550 N N . GLY A 1 71 ? -7.493 2.704 16.656 1.00 88.62 71 GLY A N 1
ATOM 551 C CA . GLY A 1 71 ? -7.611 1.737 15.558 1.00 88.62 71 GLY A CA 1
ATOM 552 C C . GLY A 1 71 ? -7.134 2.225 14.182 1.00 88.62 71 GLY A C 1
ATOM 553 O O . GLY A 1 71 ? -7.296 1.519 13.186 1.00 88.62 71 GLY A O 1
ATOM 554 N N . TYR A 1 72 ? -6.552 3.424 14.120 1.00 93.44 72 TYR A N 1
ATOM 555 C CA . TYR A 1 72 ? -5.909 3.964 12.930 1.00 93.44 72 TYR A CA 1
ATOM 556 C C . TYR A 1 72 ? -4.393 3.804 12.999 1.00 93.44 72 TYR A C 1
ATOM 558 O O . TYR A 1 72 ? -3.763 4.271 13.952 1.00 93.44 72 TYR A O 1
ATOM 566 N N . LEU A 1 73 ? -3.820 3.247 11.933 1.00 96.88 73 LEU A N 1
ATOM 567 C CA . LEU A 1 73 ? -2.409 3.393 11.609 1.00 96.88 73 LEU A CA 1
ATOM 568 C C . LEU A 1 73 ? -2.212 4.733 10.909 1.00 96.88 73 LEU A C 1
ATOM 570 O O . LEU A 1 73 ? -2.870 5.026 9.911 1.00 96.88 73 LEU A O 1
ATOM 574 N N . THR A 1 74 ? -1.324 5.554 11.451 1.00 97.94 74 THR A N 1
ATOM 575 C CA . THR A 1 74 ? -1.012 6.889 10.940 1.00 97.94 74 THR A CA 1
ATOM 576 C C . THR A 1 74 ? 0.405 6.902 10.404 1.00 97.94 74 THR A C 1
ATOM 578 O O . THR A 1 74 ? 1.327 6.562 11.145 1.00 97.94 74 THR A O 1
ATOM 581 N N . VAL A 1 75 ? 0.564 7.334 9.153 1.00 98.44 75 VAL A N 1
ATOM 582 C CA . VAL A 1 75 ? 1.863 7.591 8.521 1.00 98.44 75 VAL A CA 1
ATOM 583 C C . VAL A 1 75 ? 1.988 9.093 8.321 1.00 98.44 75 VAL A C 1
ATOM 585 O O . VAL A 1 75 ? 1.185 9.680 7.598 1.00 98.44 75 VAL A O 1
ATOM 588 N N . ASP A 1 76 ? 2.968 9.706 8.978 1.00 98.00 76 ASP A N 1
ATOM 589 C CA . ASP A 1 76 ? 3.122 11.160 9.040 1.00 98.00 76 ASP A CA 1
ATOM 590 C C . ASP A 1 76 ? 4.527 11.592 8.613 1.00 98.00 76 ASP A C 1
ATOM 592 O O . ASP A 1 76 ? 5.515 11.244 9.263 1.00 98.00 76 ASP A O 1
ATOM 596 N N . THR A 1 77 ? 4.632 12.355 7.522 1.00 96.19 77 THR A N 1
ATOM 597 C CA . THR A 1 77 ? 5.901 12.976 7.110 1.00 96.19 77 THR A CA 1
ATOM 598 C C . THR A 1 77 ? 6.082 14.361 7.731 1.00 96.19 77 THR A C 1
ATOM 600 O O . THR A 1 77 ? 7.177 14.905 7.720 1.00 96.19 77 THR A O 1
ATOM 603 N N . GLY A 1 78 ? 5.042 14.965 8.296 1.00 95.31 78 GLY A N 1
ATOM 604 C CA . GLY A 1 78 ? 4.999 16.357 8.735 1.00 95.31 78 GLY A CA 1
ATOM 605 C C . GLY A 1 78 ? 4.454 17.308 7.666 1.00 95.31 78 GLY A C 1
ATOM 606 O O . GLY A 1 78 ? 3.697 18.213 8.003 1.00 95.31 78 GLY A O 1
ATOM 607 N N . GLU A 1 79 ? 4.784 17.113 6.386 1.00 93.81 79 GLU A N 1
ATOM 608 C CA . GLU A 1 79 ? 4.191 17.877 5.273 1.00 93.81 79 GLU A CA 1
ATOM 609 C C . GLU A 1 79 ? 2.837 17.313 4.844 1.00 93.81 79 GLU A C 1
ATOM 611 O O . GLU A 1 79 ? 1.938 18.056 4.450 1.00 93.81 79 GLU A O 1
ATOM 616 N N . TRP A 1 80 ? 2.694 15.994 4.916 1.00 95.12 80 TRP A N 1
ATOM 617 C CA . TRP A 1 80 ? 1.454 15.292 4.654 1.00 95.12 80 TRP A CA 1
ATOM 618 C C . TRP A 1 80 ? 1.382 14.042 5.528 1.00 95.12 80 TRP A C 1
ATOM 620 O O . TRP A 1 80 ? 2.393 13.504 5.984 1.00 95.12 80 TRP A O 1
ATOM 630 N N . HIS A 1 81 ? 0.163 13.579 5.766 1.00 96.88 81 HIS A N 1
ATOM 631 C CA . HIS A 1 81 ? -0.091 12.345 6.492 1.00 96.88 81 HIS A CA 1
ATOM 632 C C . HIS A 1 81 ? -1.359 11.678 5.975 1.00 96.88 81 HIS A C 1
ATOM 634 O O . HIS A 1 81 ? -2.207 12.312 5.344 1.00 96.88 81 HIS A O 1
ATOM 640 N N . PHE A 1 82 ? -1.498 10.392 6.270 1.00 96.88 82 PHE A N 1
ATOM 641 C CA . PHE A 1 82 ? -2.737 9.659 6.049 1.00 96.88 82 PHE A CA 1
ATOM 642 C C . PHE A 1 82 ? -3.008 8.686 7.195 1.00 96.88 82 PHE A C 1
ATOM 644 O O . PHE A 1 82 ? -2.108 8.306 7.948 1.00 96.88 82 PHE A O 1
ATOM 651 N N . HIS A 1 83 ? -4.270 8.274 7.306 1.00 96.75 83 HIS A N 1
ATOM 652 C CA . HIS A 1 83 ? -4.749 7.369 8.344 1.00 96.75 83 HIS A CA 1
ATOM 653 C C . HIS A 1 83 ? -5.453 6.165 7.714 1.00 96.75 83 HIS A C 1
ATOM 655 O O . HIS A 1 83 ? -6.347 6.329 6.884 1.00 96.75 83 HIS A O 1
ATOM 661 N N . LEU A 1 84 ? -5.087 4.959 8.144 1.00 96.44 84 LEU A N 1
ATOM 662 C CA . LEU A 1 84 ? -5.685 3.698 7.708 1.00 96.44 84 LEU A CA 1
ATOM 663 C C . LEU A 1 84 ? -6.365 3.033 8.903 1.00 96.44 84 LEU A C 1
ATOM 665 O O . LEU A 1 84 ? -5.700 2.687 9.876 1.00 96.44 84 LEU A O 1
ATOM 669 N N . TYR A 1 85 ? -7.686 2.854 8.849 1.00 94.25 85 TYR A N 1
ATOM 670 C CA . TYR A 1 85 ? -8.410 2.161 9.917 1.00 94.25 85 TYR A CA 1
ATOM 671 C C . TYR A 1 85 ? -8.256 0.643 9.766 1.00 94.25 85 TYR A C 1
ATOM 673 O O . TYR A 1 85 ? -8.993 0.004 9.014 1.00 94.25 85 TYR A O 1
ATOM 681 N N . ILE A 1 86 ? -7.282 0.067 10.469 1.00 93.38 86 ILE A N 1
ATOM 682 C CA . ILE A 1 86 ? -6.971 -1.372 10.412 1.00 93.38 86 ILE A CA 1
ATOM 683 C C . ILE A 1 86 ? -7.656 -2.179 11.530 1.00 93.38 86 ILE A C 1
ATOM 685 O O . ILE A 1 86 ? -7.714 -3.406 11.464 1.00 93.38 86 ILE A O 1
ATOM 689 N N . GLY A 1 87 ? -8.257 -1.490 12.506 1.00 85.75 87 GLY A N 1
ATOM 690 C CA . GLY A 1 87 ? -8.855 -2.084 13.704 1.00 85.75 87 GLY A CA 1
ATOM 691 C C . GLY A 1 87 ? -8.021 -1.788 14.952 1.00 85.75 87 GLY A C 1
ATOM 692 O O . GLY A 1 87 ? -6.931 -1.231 14.856 1.00 85.75 87 GLY A O 1
ATOM 693 N N . ALA A 1 88 ? -8.557 -2.079 16.142 1.00 75.88 88 ALA A N 1
ATOM 694 C CA . ALA A 1 88 ? -7.791 -1.923 17.378 1.00 75.88 88 ALA A CA 1
ATOM 695 C C . ALA A 1 88 ? -6.923 -3.163 17.648 1.00 75.88 88 ALA A C 1
ATOM 697 O O . ALA A 1 88 ? -7.316 -4.289 17.324 1.00 75.88 88 ALA A O 1
ATOM 698 N N . ALA A 1 89 ? -5.769 -2.934 18.280 1.00 63.44 89 ALA A N 1
ATOM 699 C CA . ALA A 1 89 ? -4.834 -3.981 18.679 1.00 63.44 89 ALA A CA 1
ATOM 700 C C . ALA A 1 89 ? -5.513 -5.041 19.566 1.00 63.44 89 ALA A C 1
ATOM 702 O O . ALA A 1 89 ? -6.365 -4.722 20.408 1.00 63.44 89 ALA A O 1
ATOM 703 N N . GLY A 1 90 ? -5.150 -6.310 19.361 1.00 58.81 90 GLY A N 1
ATOM 704 C CA . GLY A 1 90 ? -5.718 -7.439 20.106 1.00 58.81 90 GLY A CA 1
ATOM 705 C C . GLY A 1 90 ? -7.186 -7.736 19.781 1.00 58.81 90 GLY A C 1
ATOM 706 O O . GLY A 1 90 ? -7.883 -8.359 20.580 1.00 58.81 90 GLY A O 1
ATOM 707 N N . GLY A 1 91 ? -7.692 -7.251 18.641 1.00 52.50 91 GLY A N 1
ATOM 708 C CA . GLY A 1 91 ? -9.036 -7.570 18.147 1.00 52.50 91 GLY A CA 1
ATOM 709 C C . GLY A 1 91 ? -10.185 -7.008 18.987 1.00 52.50 91 GLY A C 1
ATOM 710 O O . GLY A 1 91 ? -11.341 -7.358 18.748 1.00 52.50 91 GLY A O 1
ATOM 711 N N . THR A 1 92 ? -9.896 -6.137 19.954 1.00 50.62 92 THR A N 1
ATOM 712 C CA . THR A 1 92 ? -10.936 -5.478 20.746 1.00 50.62 92 THR A CA 1
ATOM 713 C C . THR A 1 92 ? -11.661 -4.462 19.867 1.00 50.62 92 THR A C 1
ATOM 715 O O . THR A 1 92 ? -11.046 -3.579 19.274 1.00 50.62 92 THR A O 1
ATOM 718 N N . GLU A 1 93 ? -12.978 -4.604 19.702 1.00 53.38 93 GLU A N 1
ATOM 719 C CA . GLU A 1 93 ? -13.753 -3.590 18.984 1.00 53.38 93 GLU A CA 1
ATOM 720 C C . GLU A 1 93 ? -13.550 -2.228 19.665 1.00 53.38 93 GLU A C 1
ATOM 722 O O . GLU A 1 93 ? -13.518 -2.136 20.896 1.00 53.38 93 GLU A O 1
ATOM 727 N N . ALA A 1 94 ? -13.387 -1.164 18.868 1.00 51.25 94 ALA A N 1
ATOM 728 C CA . ALA A 1 94 ? -13.315 0.195 19.395 1.00 51.25 94 ALA A CA 1
ATOM 729 C C . ALA A 1 94 ? -14.489 0.436 20.372 1.00 51.25 94 ALA A C 1
ATOM 731 O O . ALA A 1 94 ? -15.604 -0.018 20.103 1.00 51.25 94 ALA A O 1
ATOM 732 N N . PRO A 1 95 ? -14.271 1.122 21.507 1.00 48.16 95 PRO A N 1
ATOM 733 C CA . PRO A 1 95 ? -15.252 1.186 22.586 1.00 48.16 95 PRO A CA 1
ATOM 734 C C . PRO A 1 95 ? -16.565 1.803 22.097 1.00 48.16 95 PRO A C 1
ATOM 736 O O . PRO A 1 95 ? -16.569 2.987 21.784 1.00 48.16 95 PRO A O 1
ATOM 739 N N . ALA A 1 96 ? -17.638 0.996 22.037 1.00 44.75 96 ALA A N 1
ATOM 740 C CA . ALA A 1 96 ? -19.087 1.286 21.932 1.00 44.75 96 ALA A CA 1
ATOM 741 C C . ALA A 1 96 ? -19.594 2.420 20.997 1.00 44.75 96 ALA A C 1
ATOM 743 O O . ALA A 1 96 ? -20.800 2.647 20.891 1.00 44.75 96 ALA A O 1
ATOM 744 N N . GLY A 1 97 ? -18.719 3.127 20.290 1.00 49.38 97 GLY A N 1
ATOM 745 C CA . GLY A 1 97 ? -19.013 4.267 19.438 1.00 49.38 97 GLY A CA 1
ATOM 746 C C . GLY A 1 97 ? -19.159 3.824 17.993 1.00 49.38 97 GLY A C 1
ATOM 747 O O . GLY A 1 97 ? -18.225 3.944 17.209 1.00 49.38 97 GLY A O 1
ATOM 748 N N . ASN A 1 98 ? -20.357 3.343 17.663 1.00 60.84 98 ASN A N 1
ATOM 749 C CA . ASN A 1 98 ? -20.819 3.015 16.313 1.00 60.84 98 ASN A CA 1
ATOM 750 C C . ASN A 1 98 ? -20.084 1.831 15.648 1.00 60.84 98 ASN A C 1
ATOM 752 O O . ASN A 1 98 ? -19.312 1.997 14.703 1.00 60.84 98 ASN A O 1
ATOM 756 N N . THR A 1 99 ? -20.369 0.618 16.137 1.00 71.50 99 THR A N 1
ATOM 757 C CA . THR A 1 99 ? -19.850 -0.657 15.604 1.00 71.50 99 THR A CA 1
ATOM 758 C C . THR A 1 99 ? -20.055 -0.795 14.093 1.00 71.50 99 THR A C 1
ATOM 760 O O . THR A 1 99 ? -19.161 -1.273 13.401 1.00 71.50 99 THR A O 1
ATOM 763 N N . GLU A 1 100 ? -21.174 -0.309 13.550 1.00 81.38 100 GLU A N 1
ATOM 764 C CA . GLU A 1 100 ? -21.445 -0.339 12.108 1.00 81.38 100 GLU A CA 1
ATOM 765 C C . GLU A 1 100 ? -20.514 0.582 11.315 1.00 81.38 100 GLU A C 1
ATOM 767 O O . GLU A 1 100 ? -19.929 0.163 10.318 1.00 81.38 100 GLU A O 1
ATOM 772 N N . LEU A 1 101 ? -20.282 1.809 11.787 1.00 82.88 101 LEU A N 1
ATOM 773 C CA . LEU A 1 101 ? -19.309 2.706 11.159 1.00 82.88 101 LEU A CA 1
ATOM 774 C C . LEU A 1 101 ? -17.878 2.160 11.268 1.00 82.88 101 LEU A C 1
ATOM 776 O O . LEU A 1 101 ? -17.093 2.298 10.330 1.00 82.88 101 LEU A O 1
ATOM 780 N N . GLY A 1 102 ? -17.542 1.513 12.387 1.00 83.50 102 GLY A N 1
ATOM 781 C CA . GLY A 1 102 ? -16.278 0.797 12.554 1.00 83.50 102 GLY A CA 1
ATOM 782 C C . GLY A 1 102 ? -16.107 -0.310 11.512 1.00 83.50 102 GLY A C 1
ATOM 783 O O . GLY A 1 102 ? -15.084 -0.349 10.832 1.00 83.50 102 GLY A O 1
ATOM 784 N N . LYS A 1 103 ? -17.128 -1.154 11.315 1.00 86.56 103 LYS A N 1
ATOM 785 C CA . LYS A 1 103 ? -17.133 -2.204 10.281 1.00 86.56 103 LYS A CA 1
ATOM 786 C C . LYS A 1 103 ? -16.963 -1.629 8.878 1.00 86.56 103 LYS A C 1
ATOM 788 O O . LYS A 1 103 ? -16.158 -2.154 8.120 1.00 86.56 103 LYS A O 1
ATOM 793 N N . GLN A 1 104 ? -17.662 -0.540 8.551 1.00 91.31 104 GLN A N 1
ATOM 794 C CA . GLN A 1 104 ? -17.549 0.122 7.245 1.00 91.31 104 GLN A CA 1
ATOM 795 C C . GLN A 1 104 ? -16.143 0.671 6.991 1.00 91.31 104 GLN A C 1
ATOM 797 O O . GLN A 1 104 ? -15.609 0.519 5.897 1.00 91.31 104 GLN A O 1
ATOM 802 N N . ARG A 1 105 ? -15.523 1.294 8.001 1.00 90.94 105 ARG A N 1
ATOM 803 C CA . ARG A 1 105 ? -14.182 1.886 7.883 1.00 90.94 105 ARG A CA 1
ATOM 804 C C . ARG A 1 105 ? -13.066 0.850 7.856 1.00 90.94 105 ARG A C 1
ATOM 806 O O . ARG A 1 105 ? -12.014 1.123 7.285 1.00 90.94 105 ARG A O 1
ATOM 813 N N . ARG A 1 106 ? -13.265 -0.288 8.522 1.00 91.75 106 ARG A N 1
ATOM 814 C CA . ARG A 1 106 ? -12.227 -1.301 8.737 1.00 91.75 106 ARG A CA 1
ATOM 815 C C . ARG A 1 106 ? -11.795 -1.920 7.427 1.00 91.75 106 ARG A C 1
ATOM 817 O O . ARG A 1 106 ? -12.634 -2.218 6.584 1.00 91.75 106 ARG A O 1
ATOM 824 N N . VAL A 1 107 ? -10.493 -2.164 7.297 1.00 95.62 107 VAL A N 1
ATOM 825 C CA . VAL A 1 107 ? -9.962 -3.027 6.241 1.00 95.62 107 VAL A CA 1
ATOM 826 C C . VAL A 1 107 ? -10.698 -4.371 6.272 1.00 95.62 107 VAL A C 1
ATOM 828 O O . VAL A 1 107 ? -10.642 -5.097 7.263 1.00 95.62 107 VAL A O 1
ATOM 831 N N . SER A 1 108 ? -11.398 -4.690 5.187 1.00 95.19 108 SER A N 1
ATOM 832 C CA . SER A 1 108 ? -12.111 -5.960 5.000 1.00 95.19 108 SER A CA 1
ATOM 833 C C . SER A 1 108 ? -11.398 -6.891 4.026 1.00 95.19 108 SER A C 1
ATOM 835 O O . SER A 1 108 ? -11.660 -8.091 4.010 1.00 95.19 108 SER A O 1
ATOM 837 N N . ARG A 1 109 ? -10.476 -6.340 3.233 1.00 96.81 109 ARG A N 1
ATOM 838 C CA . ARG A 1 109 ? -9.641 -7.079 2.297 1.00 96.81 109 ARG A CA 1
ATOM 839 C C . ARG A 1 109 ? -8.268 -6.434 2.205 1.00 96.81 109 ARG 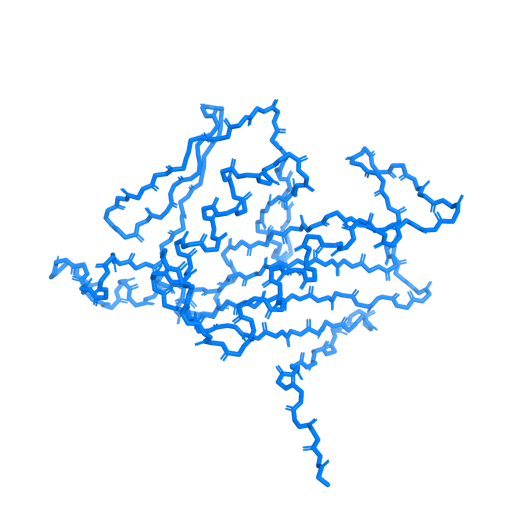A C 1
ATOM 841 O O . ARG A 1 109 ? -8.151 -5.210 2.128 1.00 96.81 109 ARG A O 1
ATOM 848 N N . ALA A 1 110 ? -7.248 -7.275 2.161 1.00 97.75 110 ALA A N 1
ATOM 849 C CA . ALA A 1 110 ? -5.864 -6.890 1.986 1.00 97.75 110 ALA A CA 1
ATOM 850 C C . ALA A 1 110 ? -5.193 -7.892 1.047 1.00 97.75 110 ALA A C 1
ATOM 852 O O . ALA A 1 110 ? -5.304 -9.096 1.270 1.00 97.75 110 ALA A O 1
ATOM 853 N N . ALA A 1 111 ? -4.533 -7.411 -0.006 1.00 97.81 111 ALA A N 1
ATOM 854 C CA . ALA A 1 111 ? -3.969 -8.292 -1.024 1.00 97.81 111 ALA A CA 1
ATOM 855 C C . ALA A 1 111 ? -2.659 -7.764 -1.596 1.00 97.81 111 ALA A C 1
ATOM 857 O O . ALA A 1 111 ? -2.558 -6.585 -1.951 1.00 97.81 111 ALA A O 1
ATOM 858 N N . PHE A 1 112 ? -1.693 -8.662 -1.776 1.00 98.06 112 PHE A N 1
ATOM 859 C CA . PHE A 1 112 ? -0.609 -8.432 -2.725 1.00 98.06 112 PHE A CA 1
ATOM 860 C C . PHE A 1 112 ? -1.166 -8.549 -4.135 1.00 98.06 112 PHE A C 1
ATOM 862 O O . PHE A 1 112 ? -2.040 -9.380 -4.390 1.00 98.06 112 PHE A O 1
ATOM 869 N N . PHE A 1 113 ? -0.670 -7.725 -5.053 1.00 96.81 113 PHE A N 1
ATOM 870 C CA . PHE A 1 113 ? -1.087 -7.789 -6.443 1.00 96.81 113 PHE A CA 1
ATOM 871 C C . PHE A 1 113 ? 0.064 -7.638 -7.424 1.00 96.81 113 PHE A C 1
ATOM 873 O O . PHE A 1 113 ? 1.087 -7.014 -7.123 1.00 96.81 113 PHE A O 1
ATOM 880 N N . ARG A 1 114 ? -0.163 -8.172 -8.622 1.00 95.06 114 ARG A N 1
ATOM 881 C CA . ARG A 1 114 ? 0.637 -7.915 -9.813 1.00 95.06 114 ARG A CA 1
ATOM 882 C C . ARG A 1 114 ? -0.283 -7.576 -10.978 1.00 95.06 114 ARG A C 1
ATOM 884 O O . ARG A 1 114 ? -1.131 -8.384 -11.348 1.00 95.06 114 ARG A O 1
ATOM 891 N N . ASP A 1 115 ? -0.074 -6.416 -11.587 1.00 92.69 115 ASP A N 1
ATOM 892 C CA . ASP A 1 115 ? -0.662 -6.109 -12.889 1.00 92.69 115 ASP A CA 1
ATOM 893 C C . ASP A 1 115 ? 0.230 -6.662 -13.998 1.00 92.69 115 ASP A C 1
ATOM 895 O O . ASP A 1 115 ? 1.441 -6.422 -14.039 1.00 92.69 115 ASP A O 1
ATOM 899 N N . ILE A 1 116 ? -0.400 -7.337 -14.948 1.00 88.56 116 ILE A N 1
ATOM 900 C CA . ILE A 1 116 ? 0.192 -7.803 -16.191 1.00 88.56 116 ILE A CA 1
ATOM 901 C C . ILE A 1 116 ? -0.497 -7.034 -17.310 1.00 88.56 116 ILE A C 1
ATOM 903 O O . ILE A 1 116 ? -1.700 -7.167 -17.546 1.00 88.56 116 ILE A O 1
ATOM 907 N N . ARG A 1 117 ? 0.274 -6.198 -17.999 1.00 81.62 117 ARG A N 1
ATOM 908 C CA . ARG A 1 117 ? -0.211 -5.402 -19.124 1.00 81.62 117 ARG A CA 1
ATOM 909 C C . ARG A 1 117 ? 0.519 -5.897 -20.366 1.00 81.62 117 ARG A C 1
ATOM 911 O O . ARG A 1 117 ? 1.745 -5.908 -20.396 1.00 81.62 117 ARG A O 1
ATOM 918 N N . GLY A 1 118 ? -0.235 -6.385 -21.353 1.00 63.59 118 GLY A N 1
ATOM 919 C CA . GLY A 1 118 ? 0.327 -6.825 -22.634 1.00 63.59 118 GLY A CA 1
ATOM 920 C C . GLY A 1 118 ? 0.907 -5.659 -23.446 1.00 63.59 118 GLY A C 1
ATOM 921 O O . GLY A 1 118 ? 0.975 -4.526 -22.978 1.00 63.59 118 GLY A O 1
ATOM 922 N N . GLU A 1 119 ? 1.251 -5.909 -24.711 1.00 57.44 119 GLU A N 1
ATOM 923 C CA . GLU A 1 119 ? 1.898 -4.939 -25.624 1.00 57.44 119 GLU A CA 1
ATOM 924 C C . GLU A 1 119 ? 1.132 -3.615 -25.836 1.00 57.44 119 GLU A C 1
ATOM 926 O O . GLU A 1 119 ? 1.678 -2.661 -26.383 1.00 57.44 119 GLU A O 1
ATOM 931 N N . LYS A 1 120 ? -0.134 -3.539 -25.409 1.00 55.72 120 LYS A N 1
ATOM 932 C CA . LYS A 1 120 ? -1.015 -2.373 -25.572 1.00 55.72 120 LYS A CA 1
ATOM 933 C C . LYS A 1 120 ? -1.012 -1.397 -24.381 1.00 55.72 120 LYS A C 1
ATOM 935 O O . LYS A 1 120 ? -1.711 -0.391 -24.444 1.00 55.72 120 LYS A O 1
ATOM 940 N N . GLY A 1 121 ? -0.273 -1.677 -23.302 1.00 54.25 121 GLY A N 1
ATOM 941 C CA . GLY A 1 121 ? -0.216 -0.830 -22.101 1.00 54.25 121 GLY A CA 1
ATOM 942 C C . GLY A 1 121 ? 0.987 0.123 -22.052 1.00 54.25 121 GLY A C 1
ATOM 943 O O . GLY A 1 121 ? 2.068 -0.208 -22.527 1.00 54.25 121 GLY A O 1
ATOM 944 N N . CYS A 1 122 ? 0.830 1.294 -21.418 1.00 54.66 122 CYS A N 1
ATOM 945 C CA . CYS A 1 122 ? 1.920 2.270 -21.232 1.00 54.66 122 CYS A CA 1
ATOM 946 C C . CYS A 1 122 ? 3.026 1.814 -20.256 1.00 54.66 122 CYS A C 1
ATOM 948 O O . CYS A 1 122 ? 4.127 2.358 -20.292 1.00 54.66 122 CYS A O 1
ATOM 950 N N . LEU A 1 123 ? 2.743 0.839 -19.383 1.00 63.56 123 LEU A N 1
ATOM 951 C CA . LEU A 1 123 ? 3.693 0.234 -18.442 1.00 63.56 123 LEU A CA 1
ATOM 952 C C . LEU A 1 123 ? 3.635 -1.292 -18.606 1.00 63.56 123 LEU A C 1
ATOM 954 O O . LEU A 1 123 ? 2.525 -1.805 -18.751 1.00 63.56 123 LEU A O 1
ATOM 958 N N . PRO A 1 124 ? 4.753 -2.040 -18.522 1.00 74.62 124 PRO A N 1
ATOM 959 C CA . PRO A 1 124 ? 4.737 -3.489 -18.746 1.00 74.62 124 PRO A CA 1
ATOM 960 C C . PRO A 1 124 ? 4.122 -4.281 -17.573 1.00 74.62 124 PRO A C 1
ATOM 962 O O . PRO A 1 124 ? 3.799 -5.458 -17.710 1.00 74.62 124 PRO A O 1
ATOM 965 N N . GLY A 1 125 ? 3.969 -3.648 -16.405 1.00 86.44 125 GLY A N 1
ATOM 966 C CA . GLY A 1 125 ? 3.351 -4.231 -15.215 1.00 86.44 125 GLY A CA 1
ATOM 967 C C . GLY A 1 125 ? 3.643 -3.430 -13.947 1.00 86.44 125 GLY A C 1
ATOM 968 O O . GLY A 1 125 ? 4.503 -2.543 -13.944 1.00 86.44 125 GLY A O 1
ATOM 969 N N . SER A 1 126 ? 2.924 -3.748 -12.874 1.00 92.19 126 SER A N 1
ATOM 970 C CA . SER A 1 126 ? 3.109 -3.162 -11.542 1.00 92.19 126 SER A CA 1
ATOM 971 C C . SER A 1 126 ? 3.000 -4.244 -10.468 1.00 92.19 126 SER A C 1
ATOM 973 O O . SER A 1 126 ? 2.362 -5.273 -10.685 1.00 92.19 126 SER A O 1
ATOM 975 N N . TRP A 1 127 ? 3.645 -4.020 -9.325 1.00 96.31 127 TRP A N 1
ATOM 976 C CA . TRP A 1 127 ? 3.621 -4.914 -8.169 1.00 96.31 127 TRP A CA 1
ATOM 977 C C . TRP A 1 127 ? 3.309 -4.088 -6.938 1.00 96.31 127 TRP A C 1
ATOM 979 O O . TRP A 1 127 ? 3.857 -2.997 -6.757 1.00 96.31 127 TRP A O 1
ATOM 989 N N . GLY A 1 128 ? 2.416 -4.590 -6.101 1.00 97.50 128 GLY A N 1
ATOM 990 C CA . GLY A 1 128 ? 1.907 -3.786 -5.012 1.00 97.50 128 GLY A CA 1
ATOM 991 C C . GLY A 1 128 ? 1.212 -4.564 -3.916 1.00 97.50 128 GLY A C 1
ATOM 992 O O . GLY A 1 128 ? 1.114 -5.793 -3.946 1.00 97.50 1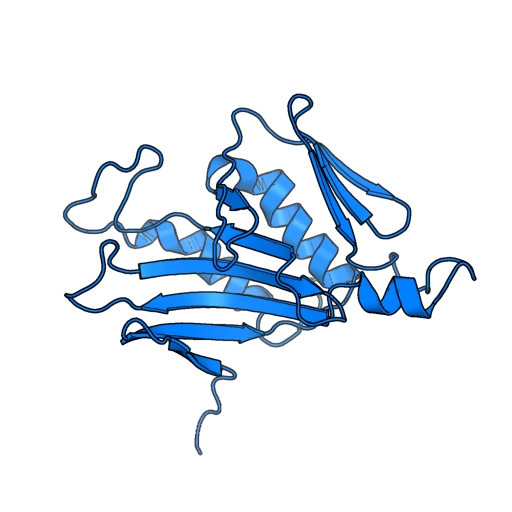28 GLY A O 1
ATOM 993 N N . PHE A 1 129 ? 0.708 -3.795 -2.963 1.00 98.44 129 PHE A N 1
ATOM 994 C CA . PHE A 1 129 ? -0.205 -4.218 -1.917 1.00 98.44 129 PHE A CA 1
ATOM 995 C C . PHE A 1 129 ? -1.377 -3.236 -1.858 1.00 98.44 129 PHE A C 1
ATOM 997 O O . PHE A 1 129 ? -1.193 -2.029 -2.031 1.00 98.44 129 PHE A O 1
ATOM 1004 N N . ARG A 1 130 ? -2.598 -3.737 -1.678 1.00 98.06 130 ARG A N 1
ATOM 1005 C CA . ARG A 1 130 ? -3.817 -2.926 -1.745 1.00 98.06 130 ARG A CA 1
ATOM 1006 C C . ARG A 1 130 ? -4.770 -3.280 -0.615 1.00 98.06 130 ARG A C 1
ATOM 1008 O O . ARG A 1 130 ? -4.908 -4.448 -0.256 1.00 98.06 130 ARG A O 1
ATOM 1015 N N . LEU A 1 131 ? -5.426 -2.251 -0.081 1.00 98.25 131 LEU A N 1
ATOM 1016 C CA . LEU A 1 131 ? -6.415 -2.367 0.987 1.00 98.25 131 LEU A CA 1
ATOM 1017 C C . LEU A 1 131 ? -7.788 -1.899 0.513 1.00 98.25 131 LEU A C 1
ATOM 1019 O O . LEU A 1 131 ? -7.894 -0.905 -0.213 1.00 98.25 131 LEU A O 1
ATOM 1023 N N . TRP A 1 132 ? -8.830 -2.574 0.992 1.00 97.69 132 TRP A N 1
ATOM 1024 C CA . TRP A 1 132 ? -10.223 -2.172 0.819 1.00 97.69 132 TRP A CA 1
ATOM 1025 C C . TRP A 1 132 ? -10.955 -2.166 2.158 1.00 97.69 132 TRP A C 1
ATOM 1027 O O . TRP A 1 132 ? -10.703 -3.025 3.006 1.00 97.69 132 TRP A O 1
ATOM 1037 N N . ASN A 1 133 ? -11.869 -1.215 2.340 1.00 96.00 133 ASN A N 1
ATOM 1038 C CA . ASN A 1 133 ? -12.661 -1.074 3.563 1.00 96.00 133 ASN A CA 1
ATOM 1039 C C . ASN A 1 133 ? -13.871 -2.035 3.592 1.00 96.00 133 ASN A C 1
ATOM 1041 O O . ASN A 1 133 ? -14.082 -2.815 2.662 1.00 96.00 133 ASN A O 1
ATOM 1045 N N . GLY A 1 134 ? -14.698 -1.983 4.637 1.00 94.25 134 GLY A N 1
ATOM 1046 C CA . GLY A 1 134 ? -15.900 -2.813 4.804 1.00 94.25 134 GLY A CA 1
ATOM 1047 C C . GLY A 1 134 ? -16.988 -2.612 3.753 1.00 94.25 134 GLY A C 1
ATOM 1048 O O . GLY A 1 134 ? -17.878 -3.450 3.641 1.00 94.25 134 GLY A O 1
ATOM 1049 N N . LEU A 1 135 ? -16.910 -1.536 2.971 1.00 95.56 135 LEU A N 1
ATOM 1050 C CA . LEU A 1 135 ? -17.792 -1.269 1.835 1.00 95.56 135 LEU A CA 1
ATOM 1051 C C . LEU A 1 135 ? -17.204 -1.753 0.499 1.00 95.56 135 LEU A C 1
ATOM 1053 O O . LEU A 1 135 ? -17.845 -1.618 -0.539 1.00 95.56 135 LEU A O 1
ATOM 1057 N N . GLY A 1 136 ? -15.994 -2.321 0.509 1.00 95.31 136 GLY A N 1
ATOM 1058 C CA . GLY A 1 136 ? -15.281 -2.732 -0.699 1.00 95.31 136 GLY A CA 1
ATOM 1059 C C . GLY A 1 136 ? -14.644 -1.567 -1.462 1.00 95.31 136 GLY A C 1
ATOM 1060 O O . GLY A 1 136 ? -14.206 -1.743 -2.598 1.00 95.31 136 GLY A O 1
ATOM 1061 N N . GLU A 1 137 ? -14.562 -0.381 -0.860 1.00 94.75 137 GLU A N 1
ATOM 1062 C CA . GLU A 1 137 ? -13.910 0.783 -1.457 1.00 94.75 137 GLU A CA 1
ATOM 1063 C C . GLU A 1 137 ? -12.396 0.669 -1.274 1.00 94.75 137 GLU A C 1
ATOM 1065 O O . GLU A 1 137 ? -11.912 0.338 -0.188 1.00 94.75 137 GLU A O 1
ATOM 1070 N N . GLN A 1 138 ? -11.631 0.946 -2.332 1.00 95.31 138 GLN A N 1
ATOM 1071 C CA . GLN A 1 138 ? -10.174 0.937 -2.242 1.00 95.31 138 GLN A CA 1
ATOM 1072 C C . GLN A 1 138 ? -9.704 2.087 -1.343 1.00 95.31 138 GLN A C 1
ATOM 1074 O O . GLN A 1 138 ? -10.049 3.243 -1.572 1.00 95.31 138 GLN A O 1
ATOM 1079 N N . MET A 1 139 ? -8.883 1.762 -0.346 1.00 95.94 139 MET A N 1
ATOM 1080 C CA . MET A 1 139 ? -8.334 2.731 0.603 1.00 95.94 139 MET A CA 1
ATOM 1081 C C . MET A 1 139 ? -6.989 3.277 0.124 1.00 95.94 139 MET A C 1
ATOM 1083 O O . MET A 1 139 ? -6.798 4.485 0.021 1.00 95.94 139 MET A O 1
ATOM 1087 N N . ILE A 1 140 ? -6.048 2.377 -0.161 1.00 97.75 140 ILE A N 1
ATOM 1088 C CA . ILE A 1 140 ? -4.684 2.718 -0.561 1.00 97.75 140 ILE A CA 1
ATOM 1089 C C . ILE A 1 140 ? -4.116 1.621 -1.456 1.00 97.75 140 ILE A C 1
ATOM 1091 O O . ILE A 1 140 ? -4.409 0.436 -1.274 1.00 97.75 140 ILE A O 1
ATOM 1095 N N . THR A 1 141 ? -3.278 2.034 -2.398 1.00 98.06 141 THR A N 1
ATOM 1096 C CA . THR A 1 141 ? -2.352 1.173 -3.122 1.00 98.06 141 THR A CA 1
ATOM 1097 C C . THR A 1 141 ? -0.928 1.551 -2.719 1.00 98.06 141 THR A C 1
ATOM 1099 O O . THR A 1 141 ? -0.567 2.726 -2.729 1.00 98.06 141 THR A O 1
ATOM 1102 N N . ILE A 1 142 ? -0.133 0.551 -2.351 1.00 98.25 142 ILE A N 1
ATOM 1103 C CA . ILE A 1 142 ? 1.306 0.656 -2.114 1.00 98.25 142 ILE A CA 1
ATOM 1104 C C . ILE A 1 142 ? 2.001 -0.022 -3.290 1.00 98.25 142 ILE A C 1
ATOM 1106 O O . ILE A 1 142 ? 1.823 -1.222 -3.496 1.00 98.25 142 ILE A O 1
ATOM 1110 N N . PHE A 1 143 ? 2.772 0.732 -4.065 1.00 97.00 143 PHE A N 1
ATOM 1111 C CA . PHE A 1 143 ? 3.574 0.222 -5.172 1.00 97.00 143 PHE A CA 1
ATOM 1112 C C . PHE A 1 143 ? 5.001 -0.062 -4.714 1.00 97.00 143 PHE A C 1
ATOM 1114 O O . PHE A 1 143 ? 5.668 0.807 -4.148 1.00 97.00 143 PHE A O 1
ATOM 1121 N N . PHE A 1 144 ? 5.470 -1.274 -5.003 1.00 97.19 144 PHE A N 1
ATOM 1122 C CA . PHE A 1 144 ? 6.857 -1.686 -4.801 1.00 97.19 144 PHE A CA 1
ATOM 1123 C C . PHE A 1 144 ? 7.716 -1.333 -6.026 1.00 97.19 144 PHE A C 1
ATOM 1125 O O . PHE A 1 144 ? 7.173 -1.057 -7.104 1.00 97.19 144 PHE A O 1
ATOM 1132 N N . PRO A 1 145 ? 9.057 -1.336 -5.894 1.00 95.38 145 PRO A N 1
ATOM 1133 C CA . PRO A 1 145 ? 9.952 -1.002 -6.992 1.00 95.38 145 PRO A CA 1
ATOM 1134 C C . PRO A 1 145 ? 9.671 -1.793 -8.278 1.00 95.38 145 PRO A C 1
ATOM 1136 O O . PRO A 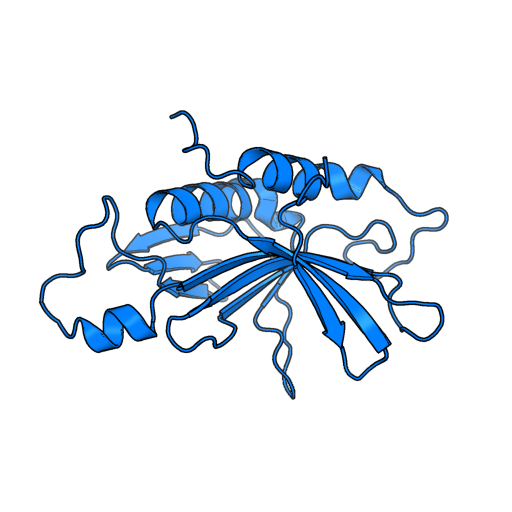1 145 ? 9.665 -3.021 -8.298 1.00 95.38 145 PRO A O 1
ATOM 1139 N N . SER A 1 146 ? 9.505 -1.074 -9.391 1.00 93.06 146 SER A N 1
ATOM 1140 C CA . SER A 1 146 ? 9.348 -1.696 -10.707 1.00 93.06 146 SER A CA 1
ATOM 1141 C C . SER A 1 146 ? 10.704 -2.159 -11.269 1.00 93.06 146 SER A C 1
ATOM 1143 O O . SER A 1 146 ? 11.668 -1.380 -11.233 1.00 93.06 146 SER A O 1
ATOM 1145 N N . PRO A 1 147 ? 10.790 -3.359 -11.878 1.00 94.19 147 PRO A N 1
ATOM 1146 C CA . PRO A 1 147 ? 11.952 -3.800 -12.655 1.00 94.19 147 PRO A CA 1
ATOM 1147 C C . PRO A 1 147 ? 12.227 -2.930 -13.877 1.00 94.19 147 PRO A C 1
ATOM 1149 O O . PRO A 1 147 ? 13.358 -2.857 -14.348 1.00 94.19 147 PRO A O 1
ATOM 1152 N N . TYR A 1 148 ? 11.187 -2.281 -14.400 1.00 92.06 148 TYR A N 1
ATOM 1153 C CA . TYR A 1 148 ? 11.239 -1.564 -15.669 1.00 92.06 148 TYR A CA 1
ATOM 1154 C C . TYR A 1 148 ? 11.605 -0.093 -15.524 1.00 92.06 148 TYR A C 1
ATOM 1156 O O . TYR A 1 148 ? 12.042 0.501 -16.503 1.00 92.06 148 TYR A O 1
ATOM 1164 N N . TYR A 1 149 ? 11.435 0.496 -14.337 1.00 90.12 149 TYR A N 1
ATOM 1165 C CA . TYR A 1 149 ? 11.629 1.931 -14.124 1.00 90.12 149 TYR A CA 1
ATOM 1166 C C . TYR A 1 149 ? 12.420 2.220 -12.854 1.00 90.12 149 TYR A C 1
ATOM 1168 O O . TYR A 1 149 ? 12.300 1.511 -11.857 1.00 90.12 149 TYR A O 1
ATOM 1176 N N . ASP A 1 150 ? 13.257 3.252 -12.867 1.00 89.56 150 ASP A N 1
ATOM 1177 C CA . ASP A 1 150 ? 13.766 3.891 -11.659 1.00 89.56 150 ASP A CA 1
ATOM 1178 C C . ASP A 1 150 ? 12.702 4.795 -11.011 1.00 89.56 150 ASP A C 1
ATOM 1180 O O . ASP A 1 150 ? 11.579 4.931 -11.494 1.00 89.56 150 ASP A O 1
ATOM 1184 N N . ARG A 1 151 ? 13.060 5.397 -9.876 1.00 83.38 151 ARG A N 1
ATOM 1185 C CA . ARG A 1 151 ? 12.151 6.223 -9.074 1.00 83.38 151 ARG A CA 1
ATOM 1186 C C . ARG A 1 151 ? 11.743 7.538 -9.758 1.00 83.38 151 ARG A C 1
ATOM 1188 O O . ARG A 1 151 ? 10.719 8.112 -9.399 1.00 83.38 151 ARG A O 1
ATOM 1195 N N . GLN A 1 152 ? 12.530 8.003 -10.727 1.00 85.38 152 GLN A N 1
ATOM 1196 C CA . GLN A 1 152 ? 12.267 9.208 -11.517 1.00 85.38 152 GLN A CA 1
ATOM 1197 C C . GLN A 1 152 ? 11.531 8.885 -12.831 1.00 85.38 152 GLN A C 1
ATOM 1199 O O . GLN A 1 152 ? 11.288 9.782 -13.634 1.00 85.38 152 GLN A O 1
ATOM 1204 N N . GLY A 1 153 ? 11.168 7.615 -13.059 1.00 83.62 153 GLY A N 1
ATOM 1205 C CA . GLY A 1 153 ? 10.508 7.155 -14.281 1.00 83.62 153 GLY A CA 1
ATOM 1206 C C . GLY A 1 153 ? 11.471 6.828 -15.428 1.00 83.62 153 GLY A C 1
ATOM 1207 O O . GLY A 1 153 ? 11.019 6.519 -16.531 1.00 83.62 153 GLY A O 1
ATOM 1208 N N . GLY A 1 154 ? 12.785 6.857 -15.192 1.00 88.44 154 GLY A N 1
ATOM 1209 C CA . GLY A 1 154 ? 13.787 6.414 -16.157 1.00 88.44 154 GLY A CA 1
ATOM 1210 C C . GLY A 1 154 ? 13.675 4.913 -16.403 1.00 88.44 154 GLY A C 1
ATOM 1211 O O . GLY A 1 154 ? 13.550 4.127 -15.467 1.00 88.44 154 GLY A O 1
ATOM 1212 N N . ARG A 1 155 ? 13.680 4.492 -17.668 1.00 90.25 155 ARG A N 1
ATOM 1213 C CA . ARG A 1 155 ? 13.494 3.084 -18.042 1.00 90.25 155 ARG A CA 1
ATOM 1214 C C . ARG A 1 155 ? 14.785 2.280 -17.844 1.00 90.25 155 ARG A C 1
ATOM 1216 O O . ARG A 1 155 ? 15.845 2.708 -18.290 1.00 90.25 155 ARG A O 1
ATOM 1223 N N . HIS A 1 156 ? 14.680 1.095 -17.242 1.00 89.06 156 HIS A N 1
ATOM 1224 C CA . HIS A 1 156 ? 15.744 0.086 -17.239 1.00 89.06 156 HIS A CA 1
ATOM 1225 C C . HIS A 1 156 ? 15.668 -0.750 -18.514 1.00 89.06 156 HIS A C 1
ATOM 1227 O O . HIS A 1 156 ? 14.609 -1.282 -18.858 1.00 89.06 156 HIS A O 1
ATOM 1233 N N . ASP A 1 157 ? 16.803 -0.875 -19.193 1.00 88.88 157 ASP A N 1
ATOM 1234 C CA . ASP A 1 157 ? 17.002 -1.796 -20.306 1.00 88.88 157 ASP A CA 1
ATOM 1235 C C . ASP A 1 157 ? 18.409 -2.417 -20.183 1.00 88.88 157 ASP A C 1
ATOM 1237 O O . ASP A 1 157 ? 19.399 -1.696 -20.352 1.00 88.88 157 ASP A O 1
ATOM 1241 N N . PRO A 1 158 ? 18.537 -3.705 -19.802 1.00 90.62 158 PRO A N 1
ATOM 1242 C CA . PRO A 1 158 ? 17.459 -4.667 -19.532 1.00 90.62 158 PRO A CA 1
ATOM 1243 C C . PRO A 1 158 ? 16.704 -4.398 -18.205 1.00 90.62 158 PRO A C 1
ATOM 1245 O O . PRO A 1 158 ? 17.209 -3.661 -17.354 1.00 90.62 158 PRO A O 1
ATOM 1248 N N . PRO A 1 159 ? 15.514 -5.004 -17.984 1.00 92.75 159 PRO A N 1
ATOM 1249 C CA . PRO A 1 159 ? 14.799 -4.923 -16.706 1.00 92.75 159 PRO A CA 1
ATOM 1250 C C . PRO A 1 159 ? 15.618 -5.467 -15.526 1.00 92.75 159 PRO A C 1
ATOM 1252 O O . PRO A 1 159 ? 16.293 -6.489 -15.648 1.00 92.75 159 PRO A O 1
ATOM 1255 N N . LYS A 1 160 ? 15.499 -4.812 -14.367 1.00 95.06 160 LYS A N 1
ATOM 1256 C CA . LYS A 1 160 ? 16.192 -5.163 -13.116 1.00 95.06 160 LYS A CA 1
ATOM 1257 C C . LYS A 1 160 ? 15.289 -5.963 -12.180 1.00 95.06 160 LYS A C 1
ATOM 1259 O O . LYS A 1 160 ? 14.554 -5.388 -11.376 1.00 95.06 160 LYS A O 1
ATOM 1264 N N . TRP A 1 161 ? 15.285 -7.284 -12.325 1.00 94.25 161 TRP A N 1
ATOM 1265 C CA . TRP A 1 161 ? 14.377 -8.184 -11.601 1.00 94.25 161 TRP A CA 1
ATOM 1266 C C . TRP A 1 161 ? 14.652 -8.273 -10.096 1.00 94.25 161 TRP A C 1
ATOM 1268 O O . TRP A 1 161 ? 13.718 -8.502 -9.333 1.00 94.25 161 TRP A O 1
ATOM 1278 N N . GLU A 1 162 ? 15.884 -8.001 -9.661 1.00 95.94 162 GLU A N 1
ATOM 1279 C CA . GLU A 1 162 ? 16.284 -7.913 -8.249 1.00 95.94 162 GLU A CA 1
ATOM 1280 C C . GLU A 1 162 ? 15.453 -6.882 -7.462 1.00 95.94 162 GLU A C 1
ATOM 1282 O O . GLU A 1 162 ? 15.271 -6.982 -6.253 1.00 95.94 162 GLU A O 1
ATOM 1287 N N . LYS A 1 163 ? 14.842 -5.914 -8.153 1.00 95.38 163 LYS A N 1
ATOM 1288 C CA . LYS A 1 163 ? 13.972 -4.908 -7.534 1.00 95.38 163 LYS A CA 1
ATOM 1289 C C . LYS A 1 163 ? 12.676 -5.489 -6.953 1.00 95.38 163 LYS A C 1
ATOM 1291 O O . LYS A 1 163 ? 12.036 -4.820 -6.145 1.00 95.38 163 LYS A O 1
ATOM 1296 N N . LEU A 1 164 ? 12.295 -6.712 -7.334 1.00 95.88 164 LEU A N 1
ATOM 1297 C CA . LEU A 1 164 ? 11.120 -7.402 -6.791 1.00 95.88 164 LEU A CA 1
ATOM 1298 C C . LEU A 1 164 ? 11.387 -8.136 -5.475 1.00 95.88 164 LEU A C 1
ATOM 1300 O O . LEU A 1 164 ? 10.429 -8.601 -4.864 1.00 95.88 164 LEU A O 1
ATOM 1304 N N . GLU A 1 165 ? 12.639 -8.236 -5.018 1.00 96.25 165 GLU A N 1
ATOM 1305 C CA . GLU A 1 165 ? 13.003 -9.029 -3.834 1.00 96.25 165 GLU A CA 1
ATOM 1306 C C . GLU A 1 165 ? 12.168 -8.674 -2.599 1.00 96.25 165 GLU A C 1
ATOM 1308 O O . GLU A 1 165 ? 11.677 -9.566 -1.908 1.00 96.25 165 GLU A O 1
ATOM 1313 N N . LEU A 1 166 ? 11.936 -7.380 -2.354 1.00 96.44 166 LEU A N 1
ATOM 1314 C CA . LEU A 1 166 ? 11.113 -6.929 -1.233 1.00 96.44 166 LEU A CA 1
ATOM 1315 C C . LEU A 1 166 ? 9.651 -7.381 -1.364 1.00 96.44 166 LEU A C 1
ATOM 1317 O O . LEU A 1 166 ? 9.070 -7.871 -0.396 1.00 96.44 166 LEU A O 1
ATOM 1321 N N . TRP A 1 167 ? 9.058 -7.227 -2.551 1.00 97.62 167 TRP A N 1
ATOM 1322 C CA . TRP A 1 167 ? 7.673 -7.635 -2.791 1.00 97.62 167 TRP A CA 1
ATOM 1323 C C . TRP A 1 167 ? 7.516 -9.150 -2.655 1.00 97.62 167 TRP A C 1
ATOM 1325 O O . TRP A 1 167 ? 6.587 -9.602 -1.995 1.00 97.62 167 TRP A O 1
ATOM 1335 N N . GLU A 1 168 ? 8.442 -9.931 -3.217 1.00 95.94 168 GLU A N 1
ATOM 1336 C CA . GLU A 1 168 ? 8.418 -11.393 -3.118 1.00 95.94 168 GLU A CA 1
ATOM 1337 C C . GLU A 1 168 ? 8.614 -11.875 -1.679 1.00 95.94 168 GLU A C 1
ATOM 1339 O O . GLU A 1 168 ? 7.893 -12.773 -1.245 1.00 95.94 168 GLU A O 1
ATOM 1344 N N . ARG A 1 169 ? 9.535 -11.259 -0.921 1.00 95.75 169 ARG A N 1
ATOM 1345 C CA . ARG A 1 169 ? 9.757 -11.568 0.499 1.00 95.75 169 ARG A CA 1
ATOM 1346 C C . ARG A 1 169 ? 8.482 -11.356 1.310 1.00 95.75 169 ARG A C 1
ATOM 1348 O O . ARG A 1 169 ? 8.011 -12.294 1.945 1.00 95.75 169 ARG A O 1
ATOM 1355 N N . LEU A 1 170 ? 7.912 -10.149 1.255 1.00 95.88 170 LEU A N 1
ATOM 1356 C CA . LEU A 1 170 ? 6.702 -9.809 2.007 1.00 95.88 170 LEU A CA 1
ATOM 1357 C C . LEU A 1 170 ? 5.510 -10.656 1.553 1.00 95.88 170 LEU A C 1
ATOM 1359 O O . LEU A 1 170 ? 4.766 -11.187 2.369 1.00 95.88 170 LEU A O 1
ATOM 1363 N N . ARG A 1 171 ? 5.334 -10.863 0.249 1.00 95.12 171 ARG A N 1
ATOM 1364 C CA . ARG A 1 171 ? 4.272 -11.737 -0.251 1.00 95.12 171 ARG A CA 1
ATOM 1365 C C . ARG A 1 171 ? 4.422 -13.158 0.295 1.00 95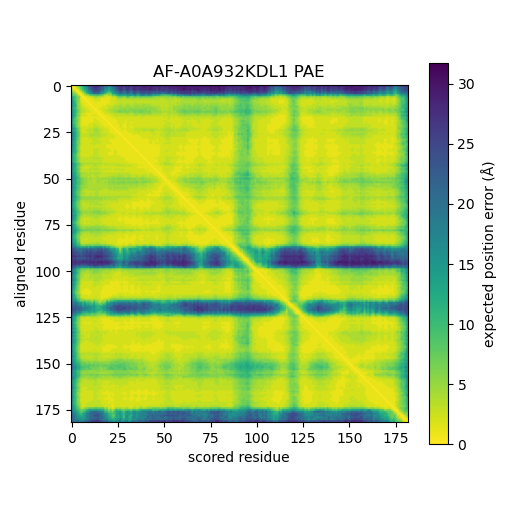.12 171 ARG A C 1
ATOM 1367 O O . ARG A 1 171 ? 3.447 -13.715 0.783 1.00 95.12 171 ARG A O 1
ATOM 1374 N N . ALA A 1 172 ? 5.618 -13.741 0.242 1.00 92.62 172 ALA A N 1
ATOM 1375 C CA . ALA A 1 172 ? 5.863 -15.101 0.720 1.00 92.62 172 ALA A CA 1
ATOM 1376 C C . ALA A 1 172 ? 5.684 -15.254 2.240 1.00 92.62 172 ALA A C 1
ATOM 1378 O O . ALA A 1 172 ? 5.297 -16.325 2.700 1.00 92.62 172 ALA A O 1
ATOM 1379 N N . GLU A 1 173 ? 5.970 -14.202 3.006 1.00 92.19 173 GLU A N 1
ATOM 1380 C CA . GLU A 1 173 ? 5.850 -14.195 4.464 1.00 92.19 173 GLU A CA 1
ATOM 1381 C C . GLU A 1 173 ? 4.387 -14.158 4.934 1.00 92.19 173 GLU A C 1
ATOM 1383 O O . GLU A 1 173 ? 4.019 -14.894 5.849 1.00 92.19 173 GLU A O 1
ATOM 1388 N N . TYR A 1 174 ? 3.535 -13.364 4.277 1.00 90.62 174 TYR A N 1
ATOM 1389 C CA . TYR A 1 174 ? 2.164 -13.108 4.740 1.00 90.62 174 TYR A CA 1
ATOM 1390 C C . TYR A 1 174 ? 1.085 -13.898 3.978 1.00 90.62 174 TYR A C 1
ATOM 1392 O O . TYR A 1 174 ? 0.002 -14.158 4.517 1.00 90.62 174 TYR A O 1
ATOM 1400 N N . VAL A 1 175 ? 1.344 -14.317 2.733 1.00 85.94 175 VAL A N 1
ATOM 1401 C CA . VAL A 1 175 ? 0.416 -15.177 1.982 1.00 85.94 175 VAL A CA 1
ATOM 1402 C C . VAL A 1 175 ? 0.434 -16.582 2.591 1.00 85.94 175 VAL A C 1
ATOM 1404 O O . VAL A 1 175 ? 1.469 -17.237 2.664 1.00 85.94 175 VAL A O 1
ATOM 1407 N N . GLY A 1 176 ? -0.734 -17.052 3.039 1.00 73.19 176 GLY A N 1
ATOM 1408 C CA . GLY A 1 176 ? -0.883 -18.315 3.775 1.00 73.19 176 GLY A CA 1
ATOM 1409 C C . GLY A 1 176 ? -1.170 -18.151 5.272 1.00 73.19 176 GLY A C 1
ATOM 1410 O O . GLY A 1 176 ? -1.361 -19.156 5.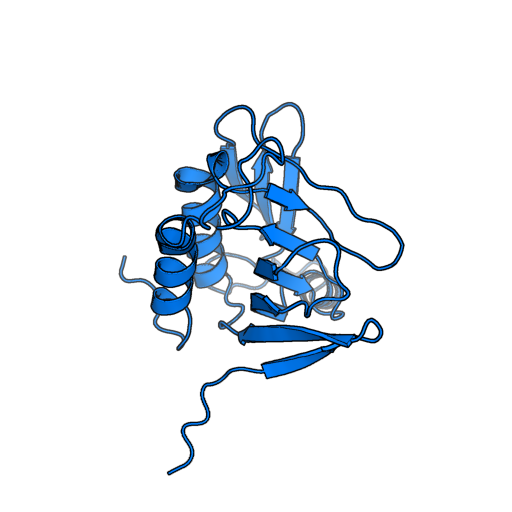954 1.00 73.19 176 GLY A O 1
ATOM 1411 N N . GLY A 1 177 ? -1.249 -16.911 5.775 1.00 60.72 177 GLY A N 1
ATOM 1412 C CA . GLY A 1 177 ? -1.861 -16.597 7.072 1.00 60.72 177 GLY A CA 1
ATOM 1413 C C . GLY A 1 177 ? -1.093 -17.084 8.301 1.00 60.72 177 GLY A C 1
ATOM 1414 O O . GLY A 1 177 ? -1.710 -17.352 9.330 1.00 60.72 177 GLY A O 1
ATOM 1415 N N . ARG A 1 178 ? 0.234 -17.228 8.214 1.00 58.22 178 ARG A N 1
ATOM 1416 C CA . ARG A 1 178 ? 1.051 -17.437 9.415 1.00 58.22 178 ARG A CA 1
ATOM 1417 C C . ARG A 1 178 ? 1.142 -16.115 10.163 1.00 58.22 178 ARG A C 1
ATOM 1419 O O . ARG A 1 178 ? 1.502 -15.105 9.567 1.00 58.22 178 ARG A O 1
ATOM 1426 N N . GLU A 1 179 ? 0.810 -16.124 11.451 1.00 55.84 179 GLU A N 1
ATOM 1427 C CA . GLU A 1 179 ? 1.100 -14.966 12.290 1.00 55.84 179 GLU A CA 1
ATOM 1428 C C . GLU A 1 179 ? 2.620 -14.742 12.325 1.00 55.84 179 GLU A C 1
ATOM 1430 O O . GLU A 1 179 ? 3.374 -15.717 12.463 1.00 55.84 179 GLU A O 1
ATOM 1435 N N . PRO A 1 180 ? 3.083 -13.490 12.168 1.00 55.03 180 PRO A N 1
ATOM 1436 C CA . PRO A 1 180 ? 4.496 -13.166 12.276 1.00 55.03 180 PRO A CA 1
ATOM 1437 C C . PRO A 1 180 ? 5.043 -13.631 13.627 1.00 55.03 180 PRO A C 1
ATOM 1439 O O . PRO A 1 180 ? 4.393 -13.475 14.662 1.00 55.03 180 PRO A O 1
ATOM 1442 N N . THR A 1 181 ? 6.233 -14.230 13.631 1.00 51.03 181 THR A N 1
ATOM 1443 C CA . THR A 1 181 ? 6.894 -14.594 14.891 1.00 51.03 181 THR A CA 1
ATOM 1444 C C . THR A 1 181 ? 7.475 -13.321 15.504 1.00 51.03 181 THR A C 1
ATOM 1446 O O . THR A 1 181 ? 8.279 -12.659 14.854 1.00 51.03 181 THR A O 1
ATOM 1449 N N . LEU A 1 182 ? 7.022 -12.978 16.715 1.00 43.69 182 LEU A N 1
ATOM 1450 C CA . LEU A 1 182 ? 7.528 -11.857 17.522 1.00 43.69 182 LEU A CA 1
ATOM 1451 C C . LEU A 1 182 ? 9.026 -11.979 17.833 1.00 43.69 182 LEU A C 1
ATOM 1453 O O . LEU A 1 182 ? 9.481 -13.119 18.095 1.00 43.69 182 LEU A O 1
#

Foldseek 3Di:
DPPPVQWDWDQDPLRKIKIKRWFPLALQQCLVLVCCCQQPPLQQKWKDDDDVPDDDIDHAPDRWDWDDDLQWTKTHNPVDIDTQRSADPPNDHRPPDCSPVSQQRHFPIKIWMKMADPPPDPDRIWTWIWTAGNVRHTGMTMTFHWQQADPVRHGDVVGRPVSCVVRCVSCVQRRPHDRDDD

Solvent-accessible surface area (backbone atoms only — not comparable to full-atom values): 10369 Å² total; per-residue (Å²): 133,83,79,81,78,64,63,48,77,43,81,43,98,87,70,30,36,38,38,32,38,60,34,72,52,42,30,61,60,49,50,53,53,51,44,51,42,46,72,75,41,41,81,60,33,37,32,33,40,79,50,95,96,48,70,54,78,48,71,57,94,60,87,41,50,76,49,78,57,100,23,24,44,33,45,34,62,82,88,55,69,53,75,44,43,43,43,27,76,88,76,46,74,72,83,89,74,48,69,67,61,49,48,41,52,19,38,61,41,32,29,41,36,36,41,45,28,58,98,88,45,100,51,72,52,49,42,34,39,39,35,20,22,49,77,68,47,75,62,38,34,38,35,48,47,48,33,51,36,50,98,89,66,50,72,43,84,72,64,42,67,76,47,39,52,64,57,54,51,54,46,63,60,40,50,83,63,56,78,82,84,130

pLDDT: mean 86.92, std 15.61, range [33.38, 98.44]